Protein AF-A0A1I8IJ83-F1 (afdb_monomer)

Foldseek 3Di:
DAECVRCVVQAQDGKDADPVYIFHDDDAQWDQDPVSSHATAGDFLCDPPNPPRPEPPQWHWAGERRDIDTHHDDDPPQWDADPVQQKTWRDDDPPCPPDDLQQTEMEHEEEWYAEPPDFKAKEFEAEPVRHTQWQKDKDWPDWDPQQQWDWDDDTRMIMIGGHDDPVVLVQAQDKIWTKMWIFGDDPDDRGRHIYIYGYIYHYHNHNGHDTDNDYHYSDDD

Structure (mmCIF, N/CA/C/O backbone):
data_AF-A0A1I8IJ83-F1
#
_entry.id   AF-A0A1I8IJ83-F1
#
loop_
_atom_site.group_PDB
_atom_site.id
_atom_site.type_symbol
_atom_site.label_atom_id
_atom_site.label_alt_id
_atom_site.label_comp_id
_atom_site.label_asym_id
_atom_site.label_entity_id
_atom_site.label_seq_id
_atom_site.pdbx_PDB_ins_code
_atom_site.Cartn_x
_atom_site.Cartn_y
_atom_site.Cartn_z
_atom_site.occupancy
_atom_site.B_iso_or_equiv
_atom_site.auth_seq_id
_atom_site.auth_comp_id
_atom_site.auth_asym_id
_atom_site.auth_atom_id
_atom_site.pdbx_PDB_model_num
ATOM 1 N N . ARG A 1 1 ? 31.725 2.709 -29.954 1.00 75.56 1 ARG A N 1
ATOM 2 C CA . ARG A 1 1 ? 30.247 2.803 -29.849 1.00 75.56 1 ARG A CA 1
ATOM 3 C C . ARG A 1 1 ? 29.825 2.038 -28.606 1.00 75.56 1 ARG A C 1
ATOM 5 O O . ARG A 1 1 ? 30.233 0.894 -28.485 1.00 75.56 1 ARG A O 1
ATOM 12 N N . ARG A 1 2 ? 29.104 2.661 -27.667 1.00 87.25 2 ARG A N 1
ATOM 13 C CA . ARG A 1 2 ? 28.593 1.945 -26.486 1.00 87.25 2 ARG A CA 1
ATOM 14 C C . ARG A 1 2 ? 27.356 1.160 -26.910 1.00 87.25 2 ARG A C 1
ATOM 16 O O . ARG A 1 2 ? 26.459 1.769 -27.480 1.00 87.25 2 ARG A O 1
ATOM 23 N N . THR A 1 3 ? 27.337 -0.141 -26.665 1.00 94.75 3 THR A N 1
ATOM 24 C CA . THR A 1 3 ? 26.238 -1.038 -27.051 1.00 94.75 3 THR A CA 1
ATOM 25 C C . THR A 1 3 ? 25.704 -1.788 -25.841 1.00 94.75 3 THR A C 1
ATOM 27 O O . THR A 1 3 ? 26.366 -1.860 -24.800 1.00 94.75 3 THR A O 1
ATOM 30 N N . CYS A 1 4 ? 24.534 -2.401 -25.981 1.00 95.44 4 CYS A N 1
ATOM 31 C CA . CYS A 1 4 ? 23.951 -3.262 -24.961 1.00 95.44 4 CYS A CA 1
ATOM 32 C C . CYS A 1 4 ? 24.826 -4.468 -24.626 1.00 95.44 4 CYS A C 1
ATOM 34 O O . CYS A 1 4 ? 24.902 -4.846 -23.460 1.00 95.44 4 CYS A O 1
ATOM 36 N N . ALA A 1 5 ? 25.555 -5.017 -25.600 1.00 94.44 5 ALA A N 1
ATOM 37 C CA . ALA A 1 5 ? 26.488 -6.116 -25.353 1.00 94.44 5 ALA A CA 1
ATOM 38 C C . ALA A 1 5 ? 27.584 -5.742 -24.335 1.00 94.44 5 ALA A C 1
ATOM 40 O O . ALA A 1 5 ? 27.991 -6.575 -23.533 1.00 94.44 5 ALA A O 1
ATOM 41 N N . GLN A 1 6 ? 28.040 -4.485 -24.337 1.00 93.19 6 GLN A N 1
ATOM 42 C CA . GLN A 1 6 ? 29.093 -4.015 -23.430 1.00 93.19 6 GLN A CA 1
ATOM 43 C C . GLN A 1 6 ? 28.543 -3.356 -22.159 1.00 93.19 6 GLN A C 1
ATOM 45 O O . GLN A 1 6 ? 29.104 -3.534 -21.083 1.00 93.19 6 GLN A O 1
ATOM 50 N N . PHE A 1 7 ? 27.450 -2.597 -22.262 1.00 93.56 7 PHE A N 1
ATOM 51 C CA . PHE A 1 7 ? 26.961 -1.725 -21.186 1.00 93.56 7 PHE A CA 1
ATOM 52 C C . PHE A 1 7 ? 25.530 -2.029 -20.733 1.00 93.56 7 PHE A C 1
ATOM 54 O O . PHE A 1 7 ? 25.036 -1.373 -19.816 1.00 93.56 7 PHE A O 1
ATOM 61 N N . GLY A 1 8 ? 24.858 -3.025 -21.313 1.00 90.88 8 GLY A N 1
ATOM 62 C CA . GLY A 1 8 ? 23.469 -3.356 -20.979 1.00 90.88 8 GLY A CA 1
ATOM 63 C C . GLY A 1 8 ? 23.270 -3.751 -19.516 1.00 90.88 8 GLY A C 1
ATOM 64 O O . GLY A 1 8 ? 22.245 -3.419 -18.933 1.00 90.88 8 GLY A O 1
ATOM 65 N N . HIS A 1 9 ? 24.291 -4.335 -18.882 1.00 92.56 9 HIS A N 1
ATOM 66 C CA . HIS A 1 9 ? 24.297 -4.664 -17.451 1.00 92.56 9 HIS A CA 1
ATOM 67 C C . HIS A 1 9 ? 24.178 -3.435 -16.528 1.00 92.56 9 HIS A C 1
ATOM 69 O O . HIS A 1 9 ? 23.905 -3.579 -15.340 1.00 92.56 9 HIS A O 1
ATOM 75 N N . THR A 1 10 ? 24.395 -2.222 -17.051 1.00 93.00 10 THR A N 1
ATOM 76 C CA . THR A 1 10 ? 24.214 -0.971 -16.296 1.00 93.00 10 THR A CA 1
ATOM 77 C C . THR A 1 10 ? 22.754 -0.513 -16.238 1.00 93.00 10 THR A C 1
ATOM 79 O O . THR A 1 10 ? 22.426 0.365 -15.437 1.00 93.00 10 THR A O 1
ATOM 82 N N . CYS A 1 11 ? 21.880 -1.090 -17.069 1.00 93.06 11 CYS A N 1
ATOM 83 C CA . CYS A 1 11 ? 20.448 -0.826 -17.063 1.00 93.06 11 CYS A CA 1
ATOM 84 C C . CYS A 1 11 ? 19.751 -1.654 -15.985 1.00 93.06 11 CYS A C 1
ATOM 86 O O . CYS A 1 11 ? 20.050 -2.831 -15.799 1.00 93.06 11 CYS A O 1
ATOM 88 N N . GLN A 1 12 ? 18.774 -1.059 -15.299 1.00 91.00 12 GLN A N 1
ATOM 89 C CA . GLN A 1 12 ? 18.036 -1.764 -14.254 1.00 91.00 12 GLN A CA 1
ATOM 90 C C . GLN A 1 12 ? 17.121 -2.867 -14.817 1.00 91.00 12 GLN A C 1
ATOM 92 O O . GLN A 1 12 ? 16.927 -3.881 -14.147 1.00 91.00 12 GLN A O 1
ATOM 97 N N . ALA A 1 13 ? 16.561 -2.671 -16.017 1.00 91.38 13 ALA A N 1
ATOM 98 C CA . ALA A 1 13 ? 15.611 -3.603 -16.624 1.00 91.38 13 ALA A CA 1
ATOM 99 C C . ALA A 1 13 ? 16.023 -4.081 -18.020 1.00 91.38 13 ALA A C 1
ATOM 101 O O . ALA A 1 13 ? 16.528 -5.189 -18.159 1.00 91.38 13 ALA A O 1
ATOM 102 N N . GLY A 1 14 ? 15.802 -3.267 -19.052 1.00 93.06 14 GLY A N 1
ATOM 103 C CA . GLY A 1 14 ? 16.130 -3.605 -20.435 1.00 93.06 14 GLY A CA 1
ATOM 104 C C . GLY A 1 14 ? 17.157 -2.657 -21.041 1.00 93.06 14 GLY A C 1
ATOM 105 O O . GLY A 1 14 ? 17.395 -1.561 -20.531 1.00 93.06 14 GLY A O 1
ATOM 106 N N . CYS A 1 15 ? 17.752 -3.085 -22.150 1.00 96.00 15 CYS A N 1
ATOM 107 C CA . CYS A 1 15 ? 18.668 -2.290 -22.953 1.00 96.00 15 CYS A CA 1
ATOM 108 C C . CYS A 1 15 ? 18.309 -2.440 -24.430 1.00 96.00 15 CYS A C 1
ATOM 110 O O . CYS A 1 15 ? 18.031 -3.547 -24.890 1.00 96.00 15 CYS A O 1
ATOM 112 N N . GLN A 1 16 ? 18.350 -1.335 -25.170 1.00 96.56 16 GLN A N 1
ATOM 113 C CA . GLN A 1 16 ? 18.163 -1.312 -26.614 1.00 96.56 16 GLN A CA 1
ATOM 114 C C . GLN A 1 16 ? 19.302 -0.544 -27.291 1.00 96.56 16 GLN A C 1
ATOM 116 O O . GLN A 1 16 ? 19.588 0.599 -26.926 1.00 96.56 16 GLN A O 1
ATOM 121 N N . ASP A 1 17 ? 19.923 -1.149 -28.305 1.00 96.12 17 ASP A N 1
ATOM 122 C CA . ASP A 1 17 ? 20.901 -0.460 -29.144 1.00 96.12 17 ASP A CA 1
ATOM 123 C C . ASP A 1 17 ? 20.217 0.609 -30.003 1.00 96.12 17 ASP A C 1
ATOM 125 O O . ASP A 1 17 ? 19.124 0.420 -30.539 1.00 96.12 17 ASP A O 1
ATOM 129 N N . THR A 1 18 ? 20.879 1.751 -30.144 1.00 94.31 18 THR A N 1
ATOM 130 C CA . THR A 1 18 ? 20.436 2.877 -30.967 1.00 94.31 18 THR A CA 1
ATOM 131 C C . THR A 1 18 ? 21.515 3.216 -31.999 1.00 94.31 18 THR A C 1
ATOM 133 O O . THR A 1 18 ? 22.679 2.821 -31.845 1.00 94.31 18 THR A O 1
ATOM 136 N N . PRO A 1 19 ? 21.197 3.971 -33.068 1.00 94.31 19 PRO A N 1
ATOM 137 C CA . PRO A 1 19 ? 22.211 4.437 -34.018 1.00 94.31 19 PRO A CA 1
ATOM 138 C C . PRO A 1 19 ? 23.366 5.195 -33.342 1.00 94.31 19 PRO A C 1
ATOM 140 O O . PRO A 1 19 ? 24.520 5.042 -33.733 1.00 94.31 19 PRO A O 1
ATOM 143 N N . THR A 1 20 ? 23.070 5.943 -32.274 1.00 89.81 20 THR A N 1
ATOM 144 C CA . THR A 1 20 ? 24.029 6.765 -31.522 1.00 89.81 20 THR A CA 1
ATOM 145 C C . THR A 1 20 ? 24.704 6.039 -30.350 1.00 89.81 20 THR A C 1
ATOM 147 O O . THR A 1 20 ? 25.654 6.565 -29.771 1.00 89.81 20 THR A O 1
ATOM 150 N N . GLY A 1 21 ? 24.278 4.822 -29.998 1.00 93.38 21 GLY A N 1
ATOM 151 C CA . GLY A 1 21 ? 24.815 4.076 -28.860 1.00 93.38 21 GLY A CA 1
ATOM 152 C C . GLY A 1 21 ? 23.836 3.028 -28.340 1.00 93.38 21 GLY A C 1
ATOM 153 O O . GLY A 1 21 ? 23.473 2.110 -29.069 1.00 93.38 21 GLY A O 1
ATOM 154 N N . PHE A 1 22 ? 23.415 3.175 -27.084 1.00 94.56 22 PHE A N 1
ATOM 155 C CA . PHE A 1 22 ? 22.372 2.365 -26.458 1.00 94.56 22 PHE A CA 1
ATOM 156 C C . PHE A 1 22 ? 21.515 3.232 -25.535 1.00 94.56 22 PHE A C 1
ATOM 158 O O . PHE A 1 22 ? 21.949 4.300 -25.097 1.00 94.56 22 PHE A O 1
ATOM 165 N N . ARG A 1 23 ? 20.320 2.748 -25.202 1.00 94.12 23 ARG A N 1
ATOM 166 C CA . ARG A 1 23 ? 19.456 3.323 -24.167 1.00 94.12 23 ARG A CA 1
ATOM 167 C C . ARG A 1 23 ? 18.892 2.227 -23.272 1.00 94.12 23 ARG A C 1
ATOM 169 O O . ARG A 1 23 ? 18.611 1.126 -23.745 1.00 94.12 23 ARG A O 1
ATOM 176 N N . CYS A 1 24 ? 18.703 2.533 -21.995 1.00 95.62 24 CYS A N 1
ATOM 177 C CA . CYS A 1 24 ? 17.972 1.645 -21.101 1.00 95.62 24 CYS A CA 1
ATOM 178 C C . CYS A 1 24 ? 16.464 1.757 -21.351 1.00 95.62 24 CYS A C 1
ATOM 180 O O . CYS A 1 24 ? 15.962 2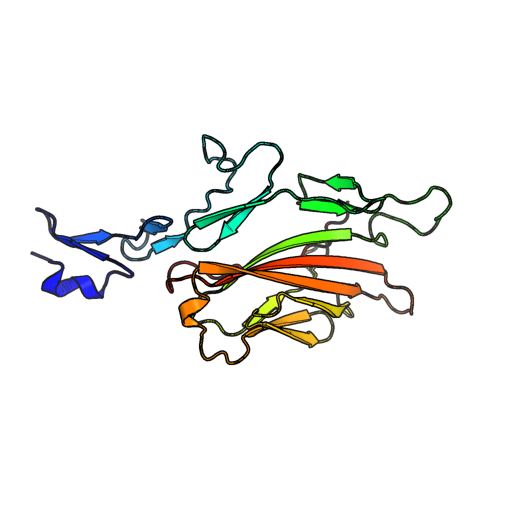.806 -21.753 1.00 95.62 24 CYS A O 1
ATOM 182 N N . THR A 1 25 ? 15.740 0.672 -21.112 1.00 94.50 25 THR A N 1
ATOM 183 C CA . THR A 1 25 ? 14.285 0.590 -21.273 1.00 94.50 25 THR A CA 1
ATOM 184 C C . THR A 1 25 ? 13.656 -0.018 -20.028 1.00 94.50 25 THR A C 1
ATOM 186 O O . THR A 1 25 ? 14.262 -0.868 -19.375 1.00 94.50 25 THR A O 1
ATOM 189 N N . CYS A 1 26 ? 12.427 0.386 -19.719 1.00 93.06 26 CYS A N 1
ATOM 190 C CA . CYS A 1 26 ? 11.660 -0.130 -18.591 1.00 93.06 26 CYS A CA 1
ATOM 191 C C . CYS A 1 26 ? 10.458 -0.955 -19.075 1.00 93.06 26 CYS A C 1
ATOM 193 O O . CYS A 1 26 ? 9.958 -0.705 -20.175 1.00 93.06 26 CYS A O 1
ATOM 195 N N . PRO A 1 27 ? 10.009 -1.955 -18.295 1.00 90.75 27 PRO A N 1
ATOM 196 C CA . PRO A 1 27 ? 8.800 -2.702 -18.615 1.00 90.75 27 PRO A CA 1
ATOM 197 C C . PRO A 1 27 ? 7.557 -1.810 -18.496 1.00 90.75 27 PRO A C 1
ATOM 199 O O . PRO A 1 27 ? 7.606 -0.713 -17.938 1.00 90.75 27 PRO A O 1
ATOM 202 N N . ARG A 1 28 ? 6.421 -2.290 -19.013 1.00 90.06 28 ARG A N 1
ATOM 203 C CA . ARG A 1 28 ? 5.131 -1.595 -18.888 1.00 90.06 28 ARG A CA 1
ATOM 204 C C . ARG A 1 28 ? 4.793 -1.348 -17.410 1.00 90.06 28 ARG A C 1
ATOM 206 O O . ARG A 1 28 ? 5.061 -2.210 -16.580 1.00 90.06 28 ARG A O 1
ATOM 213 N N . GLY A 1 29 ? 4.208 -0.184 -17.115 1.00 89.31 29 GLY A N 1
ATOM 214 C CA . GLY A 1 29 ? 3.930 0.266 -15.742 1.00 89.31 29 GLY A CA 1
ATOM 215 C C . GLY A 1 29 ? 5.108 0.995 -15.088 1.00 89.31 29 GLY A C 1
ATOM 216 O O . GLY A 1 29 ? 5.019 1.407 -13.939 1.00 89.31 29 GLY A O 1
ATOM 217 N N . TYR A 1 30 ? 6.213 1.182 -15.818 1.00 90.69 30 TYR A N 1
ATOM 218 C CA . TYR A 1 30 ? 7.386 1.898 -15.333 1.00 90.69 30 TYR A CA 1
ATOM 219 C C . TYR A 1 30 ? 7.890 2.898 -16.367 1.00 90.69 30 TYR A C 1
ATOM 221 O O . TYR A 1 30 ? 7.821 2.657 -17.574 1.00 90.69 30 TYR A O 1
ATOM 229 N N . PHE A 1 31 ? 8.474 3.991 -15.889 1.00 91.12 31 PHE A N 1
ATOM 230 C CA . PHE A 1 31 ? 9.186 4.956 -16.717 1.00 91.12 31 PHE A CA 1
ATOM 231 C C . PHE A 1 31 ? 10.674 4.981 -16.361 1.00 91.12 31 PHE A C 1
ATOM 233 O O . PHE A 1 31 ? 11.076 4.632 -15.246 1.00 91.12 31 PHE A O 1
ATOM 240 N N . LEU A 1 32 ? 11.500 5.349 -17.342 1.00 92.94 32 LEU A N 1
ATOM 241 C CA . LEU A 1 32 ? 12.928 5.529 -17.130 1.00 92.94 32 LEU A CA 1
ATOM 242 C C . LEU A 1 32 ? 13.139 6.825 -16.349 1.00 92.94 32 LEU A C 1
ATOM 244 O O . LEU A 1 32 ? 12.663 7.883 -16.742 1.00 92.94 32 LEU A O 1
ATOM 248 N N . ASP A 1 33 ? 13.853 6.734 -15.239 1.00 91.38 33 ASP A N 1
ATOM 249 C CA . ASP A 1 33 ? 14.261 7.891 -14.464 1.00 91.38 33 ASP A CA 1
ATOM 250 C C . ASP A 1 33 ? 15.247 8.732 -15.273 1.00 91.38 33 ASP A C 1
ATOM 252 O O . ASP A 1 33 ? 16.413 8.359 -15.414 1.00 91.38 33 ASP A O 1
ATOM 256 N N . GLU A 1 34 ? 14.778 9.869 -15.777 1.00 89.38 34 GLU A N 1
ATOM 257 C CA . GLU A 1 34 ? 15.553 10.796 -16.605 1.00 89.38 34 GLU A CA 1
ATOM 258 C C . GLU A 1 34 ? 16.839 11.275 -15.914 1.00 89.38 34 GLU A C 1
ATOM 260 O O . GLU A 1 34 ? 17.850 11.495 -16.578 1.00 89.38 34 GLU A O 1
ATOM 265 N N . ALA A 1 35 ? 16.857 11.369 -14.576 1.00 89.12 35 ALA A N 1
ATOM 266 C CA . ALA A 1 35 ? 18.046 11.800 -13.843 1.00 89.12 35 ALA A CA 1
ATOM 267 C C . ALA A 1 35 ? 19.178 10.762 -13.901 1.00 89.12 35 ALA A C 1
ATOM 269 O O . ALA A 1 35 ? 20.357 11.116 -13.886 1.00 89.12 35 ALA A O 1
ATOM 270 N N . THR A 1 36 ? 18.835 9.472 -13.952 1.00 90.06 36 THR A N 1
ATOM 271 C CA . THR A 1 36 ? 19.830 8.388 -13.989 1.00 90.06 36 THR A CA 1
ATOM 272 C C . THR A 1 36 ? 19.996 7.771 -15.372 1.00 90.06 36 THR A C 1
ATOM 274 O O . THR A 1 36 ? 21.024 7.144 -15.631 1.00 90.06 36 THR A O 1
ATOM 277 N N . GLY A 1 37 ? 18.987 7.880 -16.241 1.00 91.75 37 GLY A N 1
ATOM 278 C CA . GLY A 1 37 ? 18.914 7.236 -17.555 1.00 91.75 37 GLY A CA 1
ATOM 279 C C . GLY A 1 37 ? 19.017 5.708 -17.509 1.00 91.75 37 GLY A C 1
ATOM 280 O O . GLY A 1 37 ? 19.271 5.072 -18.532 1.00 91.75 37 GLY A O 1
ATOM 281 N N . ARG A 1 38 ? 18.898 5.105 -16.318 1.00 92.19 38 ARG A N 1
ATOM 282 C CA . ARG A 1 38 ? 19.207 3.684 -16.068 1.00 92.19 38 ARG A CA 1
ATOM 283 C C . ARG A 1 38 ? 18.214 2.991 -15.151 1.00 92.19 38 ARG A C 1
ATOM 285 O O . ARG A 1 38 ? 18.089 1.769 -15.228 1.00 92.19 38 ARG A O 1
ATOM 292 N N . ARG A 1 39 ? 17.555 3.739 -14.262 1.00 91.25 39 ARG A N 1
ATOM 293 C CA . ARG A 1 39 ? 16.637 3.193 -13.260 1.00 91.25 39 ARG A CA 1
ATOM 294 C C . ARG A 1 39 ? 15.193 3.290 -13.725 1.00 91.25 39 ARG A C 1
ATOM 296 O O . ARG A 1 39 ? 14.828 4.237 -14.406 1.00 91.25 39 ARG A O 1
ATOM 303 N N . CYS A 1 40 ? 14.380 2.327 -13.318 1.00 90.94 40 CYS A N 1
ATOM 304 C CA . CYS A 1 40 ? 12.949 2.304 -13.566 1.00 90.94 40 CYS A CA 1
ATOM 305 C C . CYS A 1 40 ? 12.195 2.749 -12.315 1.00 90.94 40 CYS A C 1
ATOM 307 O O . CYS A 1 40 ? 12.444 2.245 -11.210 1.00 90.94 40 CYS A O 1
ATOM 309 N N . GLN A 1 41 ? 11.269 3.679 -12.511 1.00 89.19 41 GLN A N 1
ATOM 310 C CA . GLN A 1 41 ? 10.346 4.166 -11.497 1.00 89.19 41 GLN A CA 1
ATOM 311 C C . GLN A 1 41 ? 8.927 3.738 -11.846 1.00 89.19 41 GLN A C 1
ATOM 313 O O . GLN A 1 41 ? 8.573 3.632 -13.017 1.00 89.19 41 GLN A O 1
ATOM 318 N N . ASP A 1 42 ? 8.159 3.431 -10.807 1.00 90.88 42 ASP A N 1
ATOM 319 C CA . ASP A 1 42 ? 6.754 3.053 -10.910 1.00 90.88 42 ASP A CA 1
ATOM 320 C C . ASP A 1 42 ? 5.927 4.220 -11.459 1.00 90.88 42 ASP A C 1
ATOM 322 O O . ASP A 1 42 ? 6.102 5.354 -11.009 1.00 90.88 42 ASP A O 1
ATOM 326 N N . VAL A 1 43 ? 5.051 3.955 -12.427 1.00 90.31 43 VAL A N 1
ATOM 327 C CA . VAL A 1 43 ? 4.064 4.940 -12.881 1.00 90.31 43 VAL A CA 1
ATOM 328 C C . VAL A 1 43 ? 2.913 4.918 -11.884 1.00 90.31 43 VAL A C 1
ATOM 330 O O . VAL A 1 43 ? 2.221 3.921 -11.799 1.00 90.31 43 VAL A O 1
ATOM 333 N N . ASP A 1 44 ? 2.671 6.013 -11.163 1.00 90.62 44 ASP A N 1
ATOM 334 C CA . ASP A 1 44 ? 1.483 6.106 -10.309 1.00 90.62 44 ASP A CA 1
ATOM 335 C C . ASP A 1 44 ? 0.271 6.517 -11.151 1.00 90.62 44 ASP A C 1
ATOM 337 O O . ASP A 1 44 ? 0.023 7.705 -11.390 1.00 90.62 44 ASP A O 1
ATOM 341 N N . GLU A 1 45 ? -0.496 5.532 -11.622 1.00 92.19 45 GLU A N 1
ATOM 342 C CA . GLU A 1 45 ? -1.672 5.803 -12.448 1.00 92.19 45 GLU A CA 1
ATOM 343 C C . GLU A 1 45 ? -2.769 6.537 -11.668 1.00 92.19 45 GLU A C 1
ATOM 345 O O . GLU A 1 45 ? -3.605 7.210 -12.274 1.00 92.19 45 GLU A O 1
ATOM 350 N N . CYS A 1 46 ? -2.747 6.482 -10.332 1.00 89.50 46 CYS A N 1
ATOM 351 C CA . CYS A 1 46 ? -3.739 7.103 -9.461 1.00 89.50 46 CYS A CA 1
ATOM 352 C C . CYS A 1 46 ? -3.517 8.603 -9.217 1.00 89.50 46 CYS A C 1
ATOM 354 O O . CYS A 1 46 ? -4.313 9.220 -8.495 1.00 89.50 46 CYS A O 1
ATOM 356 N N . LEU A 1 47 ? -2.467 9.202 -9.783 1.00 88.62 47 LEU A N 1
ATOM 357 C CA . LEU A 1 47 ? -2.264 10.647 -9.730 1.00 88.62 47 LEU A CA 1
ATOM 358 C C . LEU A 1 47 ? -3.395 11.389 -10.455 1.00 88.62 47 LEU A C 1
ATOM 360 O O . LEU A 1 47 ? -3.863 10.988 -11.516 1.00 88.62 47 LEU A O 1
ATOM 364 N N . ALA A 1 48 ? -3.809 12.533 -9.902 1.00 73.06 48 ALA A N 1
ATOM 365 C CA . ALA A 1 48 ? -4.905 13.343 -10.452 1.00 73.06 48 ALA A CA 1
ATOM 366 C C . ALA A 1 48 ? -4.620 13.897 -11.865 1.00 73.06 48 ALA A C 1
ATOM 368 O O . ALA A 1 48 ? -5.532 14.358 -12.551 1.00 73.06 48 ALA A O 1
ATOM 369 N N . THR A 1 49 ? -3.357 13.876 -12.294 1.00 79.81 49 THR A N 1
ATOM 370 C CA . THR A 1 49 ? -2.921 14.270 -13.638 1.00 79.81 49 THR A CA 1
ATOM 371 C C . THR A 1 49 ? -3.175 13.194 -14.694 1.00 79.81 49 THR A C 1
ATOM 373 O O . THR A 1 49 ? -3.141 13.515 -15.880 1.00 79.81 49 THR A O 1
ATOM 376 N N . SER A 1 50 ? -3.455 11.949 -14.300 1.00 80.12 50 SER A N 1
ATOM 377 C CA . SER A 1 50 ? -3.797 10.865 -15.221 1.00 80.12 50 SER A CA 1
ATOM 378 C C . SER A 1 50 ? -5.119 11.165 -15.930 1.00 80.12 50 SER A C 1
ATOM 380 O O . SER A 1 50 ? -6.166 11.305 -15.292 1.00 80.12 50 SER A O 1
ATOM 382 N N . ARG A 1 51 ? -5.077 11.299 -17.261 1.00 82.56 51 ARG A N 1
ATOM 383 C CA . ARG A 1 51 ? -6.256 11.554 -18.100 1.00 82.56 51 ARG A CA 1
ATOM 384 C C . ARG A 1 51 ? -6.312 10.568 -19.275 1.00 82.56 51 ARG A C 1
ATOM 386 O O . ARG A 1 51 ? -5.352 10.529 -20.043 1.00 82.56 51 ARG A O 1
ATOM 393 N N . PRO A 1 52 ? -7.428 9.832 -19.458 1.00 87.69 52 PRO A N 1
ATOM 394 C CA . PRO A 1 52 ? -8.608 9.778 -18.579 1.00 87.69 52 PRO A CA 1
ATOM 395 C C . PRO A 1 52 ? -8.279 9.190 -17.187 1.00 87.69 52 PRO A C 1
ATOM 397 O O . PRO A 1 52 ? -7.240 8.543 -17.044 1.00 87.69 52 PRO A O 1
ATOM 400 N N . PRO A 1 53 ? -9.121 9.419 -16.155 1.00 88.19 53 PRO A N 1
ATOM 401 C CA . PRO A 1 53 ? -8.952 8.768 -14.858 1.00 88.19 53 PRO A CA 1
ATOM 402 C C . PRO A 1 53 ? -8.861 7.242 -15.020 1.00 88.19 53 PRO A C 1
ATOM 404 O O . PRO A 1 53 ? -9.622 6.681 -15.812 1.00 88.19 53 PRO A O 1
ATOM 407 N N . PRO A 1 54 ? -7.973 6.557 -14.278 1.00 91.38 54 PRO A N 1
ATOM 408 C CA . PRO A 1 54 ? -7.728 5.123 -14.466 1.00 91.38 54 PRO A CA 1
ATOM 409 C C . PRO A 1 54 ? -8.897 4.242 -14.004 1.00 91.38 54 PRO A C 1
ATOM 411 O O . PRO A 1 54 ? -9.032 3.109 -14.452 1.00 91.38 54 PRO A O 1
ATOM 414 N N . CYS A 1 55 ? -9.734 4.755 -13.099 1.00 92.25 55 CYS A N 1
ATOM 415 C CA . CYS A 1 55 ? -10.830 4.023 -12.475 1.00 92.25 55 CYS A CA 1
ATOM 416 C C . CYS A 1 55 ? -12.175 4.725 -12.691 1.00 92.25 55 CYS A C 1
ATOM 418 O O . CYS A 1 55 ? -12.206 5.956 -12.802 1.00 92.25 55 CYS A O 1
ATOM 420 N N . PRO A 1 56 ? -13.295 3.975 -12.694 1.00 90.88 56 PRO A N 1
ATOM 421 C CA . PRO A 1 56 ? -14.637 4.551 -12.684 1.00 90.88 56 PRO A CA 1
ATOM 422 C C . PRO A 1 56 ? -14.856 5.495 -11.494 1.00 90.88 56 PRO A C 1
ATOM 424 O O . PRO A 1 56 ? -14.246 5.335 -10.440 1.00 90.88 56 PRO A O 1
ATOM 427 N N . ALA A 1 57 ? -15.785 6.447 -11.628 1.00 83.12 57 ALA A N 1
ATOM 428 C CA . ALA A 1 57 ? -16.004 7.509 -10.636 1.00 83.12 57 ALA A CA 1
ATOM 429 C C . ALA A 1 57 ? -16.376 7.016 -9.219 1.00 83.12 57 ALA A C 1
ATOM 431 O O . ALA A 1 57 ? -16.145 7.726 -8.243 1.00 83.12 57 ALA A O 1
ATOM 432 N N . PHE A 1 58 ? -16.952 5.818 -9.098 1.00 82.94 58 PHE A N 1
ATOM 433 C CA . PHE A 1 58 ? -17.352 5.201 -7.826 1.00 82.94 58 PHE A CA 1
ATOM 434 C C . PHE A 1 58 ? -16.301 4.233 -7.258 1.00 82.94 58 PHE A C 1
ATOM 436 O O . PHE A 1 58 ? -16.514 3.634 -6.203 1.00 82.94 58 PHE A O 1
ATOM 443 N N . GLU A 1 59 ? -15.162 4.074 -7.933 1.00 89.62 59 GLU A N 1
ATOM 444 C CA . GLU A 1 59 ? -14.075 3.215 -7.484 1.00 89.62 59 GLU A CA 1
ATOM 445 C C . GLU A 1 59 ? -12.867 4.023 -7.031 1.00 89.62 59 GLU A C 1
ATOM 447 O O . GLU A 1 59 ? -12.485 5.040 -7.608 1.00 89.62 59 GLU A O 1
ATOM 452 N N . GLN A 1 60 ? -12.214 3.527 -5.987 1.00 87.31 60 GLN A N 1
ATOM 453 C CA . GLN A 1 60 ? -10.954 4.068 -5.528 1.00 87.31 60 GLN A CA 1
ATOM 454 C C . GLN A 1 60 ? -9.807 3.441 -6.317 1.00 87.31 60 GLN A C 1
ATOM 456 O O . GLN A 1 60 ? -9.654 2.220 -6.338 1.00 87.31 60 GLN A O 1
ATOM 461 N N . CYS A 1 61 ? -8.955 4.287 -6.895 1.00 90.75 61 CYS A N 1
ATOM 462 C CA . CYS A 1 61 ? -7.685 3.853 -7.466 1.00 90.75 61 CYS A CA 1
ATOM 463 C C . CYS A 1 61 ? -6.666 3.535 -6.360 1.00 90.75 61 CYS A C 1
ATOM 465 O O . CYS A 1 61 ? -6.434 4.355 -5.456 1.00 90.75 61 CYS A O 1
ATOM 467 N N . LEU A 1 62 ? -6.068 2.346 -6.447 1.00 90.50 62 LEU A N 1
ATOM 468 C CA . LEU A 1 62 ? -5.023 1.813 -5.579 1.00 90.50 62 LEU A CA 1
ATOM 469 C C . LEU A 1 62 ? -3.756 1.577 -6.415 1.00 90.50 62 LEU A C 1
ATOM 471 O O . LEU A 1 62 ? -3.709 0.626 -7.193 1.00 90.50 62 LEU A O 1
ATOM 475 N N . ASN A 1 63 ? -2.744 2.434 -6.252 1.00 89.75 63 ASN A N 1
ATOM 476 C CA . ASN A 1 63 ? -1.490 2.315 -6.997 1.00 89.75 63 ASN A CA 1
ATOM 477 C C . ASN A 1 63 ? -0.628 1.174 -6.438 1.00 89.75 63 ASN A C 1
ATOM 479 O O . ASN A 1 63 ? -0.379 1.122 -5.228 1.00 89.75 63 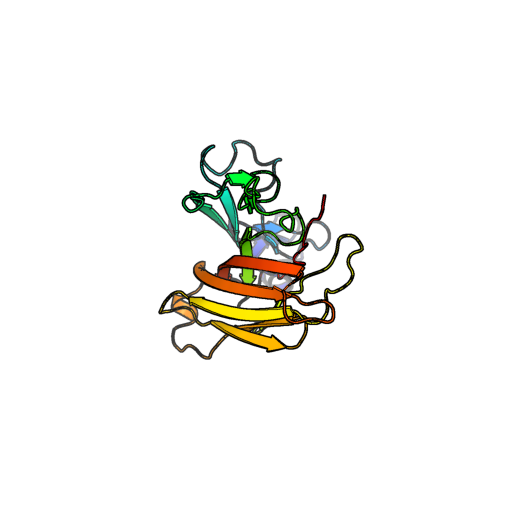ASN A O 1
ATOM 483 N N . THR A 1 64 ? -0.143 0.289 -7.303 1.00 89.44 64 THR A N 1
ATOM 484 C CA . THR A 1 64 ? 0.738 -0.829 -6.951 1.00 89.44 64 THR A CA 1
ATOM 485 C C . THR A 1 64 ? 2.015 -0.799 -7.783 1.00 89.44 64 THR A C 1
ATOM 487 O O . THR A 1 64 ? 2.062 -0.190 -8.834 1.00 89.44 64 THR A O 1
ATOM 490 N N . ILE A 1 65 ? 3.089 -1.453 -7.339 1.00 87.88 65 ILE A N 1
ATOM 491 C CA . ILE A 1 65 ? 4.328 -1.403 -8.127 1.00 87.88 65 ILE A CA 1
ATOM 492 C C . ILE A 1 65 ? 4.158 -2.193 -9.435 1.00 87.88 65 ILE A C 1
ATOM 494 O O . ILE A 1 65 ? 4.067 -3.424 -9.413 1.00 87.88 65 ILE A O 1
ATOM 498 N N . GLY A 1 66 ? 4.177 -1.467 -10.551 1.00 87.44 66 GLY A N 1
ATOM 499 C CA . GLY A 1 66 ? 4.040 -1.937 -11.925 1.00 87.44 66 GLY A CA 1
ATOM 500 C C . GLY A 1 66 ? 2.606 -1.987 -12.459 1.00 87.44 66 GLY A C 1
ATOM 501 O O . GLY A 1 66 ? 2.424 -2.454 -13.584 1.00 87.44 66 GLY A O 1
ATOM 502 N N . SER A 1 67 ? 1.597 -1.580 -11.676 1.00 90.12 67 SER A N 1
ATOM 503 C CA . SER A 1 67 ? 0.177 -1.599 -12.074 1.00 90.12 67 SER A CA 1
ATOM 504 C C . SER A 1 67 ? -0.697 -0.828 -11.079 1.00 90.12 67 SER A C 1
ATOM 506 O O . SER A 1 67 ? -0.279 -0.493 -9.984 1.00 90.12 67 SER A O 1
ATOM 508 N N . TYR A 1 68 ? -1.992 -0.721 -11.339 1.00 91.62 68 TYR A N 1
ATOM 509 C CA . TYR A 1 68 ? -2.976 -0.249 -10.368 1.00 91.62 68 TYR A CA 1
ATOM 510 C C . TYR A 1 68 ? -4.156 -1.212 -10.264 1.00 91.62 68 TYR A C 1
ATOM 512 O O . TYR A 1 68 ? -4.362 -2.085 -11.111 1.00 91.62 68 TYR A O 1
ATOM 520 N N . HIS A 1 69 ? -4.958 -1.026 -9.219 1.00 91.69 69 HIS A N 1
ATOM 521 C CA . HIS A 1 69 ? -6.252 -1.676 -9.072 1.00 91.69 69 HIS A CA 1
ATOM 522 C C . HIS A 1 69 ? -7.338 -0.652 -8.769 1.00 91.69 69 HIS A C 1
ATOM 524 O O . HIS A 1 69 ? -7.171 0.221 -7.917 1.00 91.69 69 HIS A O 1
ATOM 530 N N . CYS A 1 70 ? -8.480 -0.805 -9.428 1.00 92.31 70 CYS A N 1
ATOM 531 C CA . CYS A 1 70 ? -9.693 -0.079 -9.093 1.00 92.31 70 CYS A CA 1
ATOM 532 C C . CYS A 1 70 ? -10.525 -0.922 -8.141 1.00 92.31 70 CYS A C 1
ATOM 534 O O . CYS A 1 70 ? -10.674 -2.133 -8.327 1.00 92.31 70 CYS A O 1
ATOM 536 N N . ARG A 1 71 ? -10.998 -0.301 -7.062 1.00 89.94 71 ARG A N 1
ATOM 537 C CA . ARG A 1 71 ? -11.801 -1.005 -6.076 1.00 89.94 71 ARG A CA 1
ATOM 538 C C . ARG A 1 71 ? -12.889 -0.128 -5.503 1.00 89.94 71 ARG A C 1
ATOM 540 O O . ARG A 1 71 ? -12.625 0.941 -4.957 1.00 89.94 71 ARG A O 1
ATOM 547 N N . THR A 1 72 ? -14.105 -0.648 -5.521 1.00 89.31 72 THR A N 1
ATOM 548 C CA . THR A 1 72 ? -15.220 -0.066 -4.780 1.00 89.31 72 THR A CA 1
ATOM 549 C C . THR A 1 72 ? -14.941 -0.105 -3.268 1.00 89.31 72 THR A C 1
ATOM 551 O O . THR A 1 72 ? -14.729 -1.172 -2.682 1.00 89.31 72 THR A O 1
ATOM 554 N N . ILE A 1 73 ? -14.937 1.065 -2.624 1.00 85.06 73 ILE A N 1
ATOM 555 C CA . ILE A 1 73 ? -14.851 1.190 -1.164 1.00 85.06 73 ILE A CA 1
ATOM 556 C C . ILE A 1 73 ? -16.266 1.300 -0.605 1.00 85.06 73 ILE A C 1
ATOM 558 O O . ILE A 1 73 ? -16.976 2.260 -0.882 1.00 85.06 73 ILE A O 1
ATOM 562 N N . GLN A 1 74 ? -16.659 0.321 0.209 1.00 86.50 74 GLN A N 1
ATOM 563 C CA . GLN A 1 74 ? -17.939 0.323 0.912 1.00 86.50 74 GLN A CA 1
ATOM 564 C C . GLN A 1 74 ? -17.701 0.568 2.400 1.00 86.50 74 GLN A C 1
ATOM 566 O O . GLN A 1 74 ? -17.013 -0.210 3.069 1.00 86.50 74 GLN A O 1
ATOM 571 N N . CYS A 1 75 ? -18.262 1.660 2.915 1.00 90.44 75 CYS A N 1
ATOM 572 C CA . CYS A 1 75 ? -18.277 1.920 4.347 1.00 90.44 75 CYS A CA 1
ATOM 573 C C . CYS A 1 75 ? -19.359 1.063 5.023 1.00 90.44 75 CYS A C 1
ATOM 575 O O . CYS A 1 75 ? -20.456 0.939 4.477 1.00 90.44 75 CYS A O 1
ATOM 577 N N . PRO A 1 76 ? -19.082 0.462 6.195 1.00 91.25 76 PRO A N 1
ATOM 578 C CA . PRO A 1 76 ? -20.094 -0.250 6.965 1.00 91.25 76 PRO A CA 1
ATOM 579 C C . PRO A 1 76 ? -21.260 0.653 7.369 1.00 91.25 76 PRO A C 1
ATOM 581 O O . PRO A 1 76 ? -21.138 1.879 7.390 1.00 91.25 76 PRO A O 1
ATOM 584 N N . ALA A 1 77 ? -22.376 0.035 7.756 1.00 90.56 77 ALA A N 1
ATOM 585 C CA . ALA A 1 77 ? -23.529 0.760 8.275 1.00 90.56 77 ALA A CA 1
ATOM 586 C C . ALA A 1 77 ? -23.121 1.686 9.435 1.00 90.56 77 ALA A C 1
ATOM 588 O O . ALA A 1 77 ? -22.376 1.285 10.331 1.00 90.56 77 ALA A O 1
ATOM 589 N N . GLY A 1 78 ? -23.602 2.928 9.395 1.00 87.56 78 GLY A N 1
ATOM 590 C CA . GLY A 1 78 ? -23.253 3.957 10.375 1.00 87.56 78 GLY A CA 1
ATOM 591 C C . GLY A 1 78 ? -21.946 4.703 10.095 1.00 87.56 78 GLY A C 1
ATOM 592 O O . GLY A 1 78 ? -21.612 5.585 10.871 1.00 87.56 78 GLY A O 1
ATOM 593 N N . TYR A 1 79 ? -21.226 4.412 9.008 1.00 90.56 79 TYR A N 1
ATOM 594 C CA . TYR A 1 79 ? -20.035 5.164 8.606 1.00 90.56 79 TYR A CA 1
ATOM 595 C C . TYR A 1 79 ? -20.289 6.004 7.351 1.00 90.56 79 TYR A C 1
ATOM 597 O O . TYR A 1 79 ? -21.011 5.591 6.445 1.00 90.56 79 TYR A O 1
ATOM 605 N N . VAL A 1 80 ? -19.619 7.152 7.263 1.00 89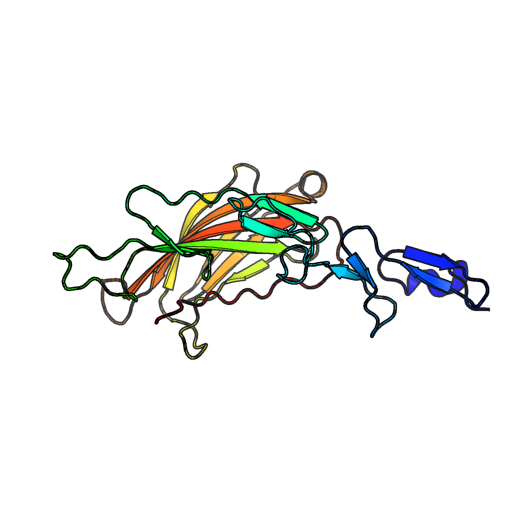.94 80 VAL A N 1
ATOM 606 C CA . VAL A 1 80 ? -19.646 8.052 6.101 1.00 89.94 80 VAL A CA 1
ATOM 607 C C . VAL A 1 80 ? -18.274 8.061 5.427 1.00 89.94 80 VAL A C 1
ATOM 609 O O . VAL A 1 80 ? -17.250 8.171 6.104 1.00 89.94 80 VAL A O 1
ATOM 612 N N . TYR A 1 81 ? -18.243 7.926 4.098 1.00 89.06 81 TYR A N 1
ATOM 613 C CA . TYR A 1 81 ? -17.000 7.957 3.324 1.00 89.06 81 TYR A CA 1
ATOM 614 C C . TYR A 1 81 ? -16.515 9.391 3.094 1.00 89.06 81 TYR A C 1
ATOM 616 O O . TYR A 1 81 ? -17.234 10.207 2.521 1.00 89.06 81 TYR A O 1
ATOM 624 N N . ASP A 1 82 ? -15.270 9.673 3.469 1.00 85.31 82 ASP A N 1
ATOM 625 C CA . ASP A 1 82 ? -14.534 10.872 3.072 1.00 85.31 82 ASP A CA 1
ATOM 626 C C . ASP A 1 82 ? -13.556 10.508 1.943 1.00 85.31 82 ASP A C 1
ATOM 628 O O . ASP A 1 82 ? -12.534 9.841 2.153 1.00 85.31 82 ASP A O 1
ATOM 632 N N . SER A 1 83 ? -13.868 10.972 0.729 1.00 79.44 83 SER A N 1
ATOM 633 C CA . SER A 1 83 ? -13.075 10.721 -0.479 1.00 79.44 83 SER A CA 1
ATOM 634 C C . SER A 1 83 ? -11.732 11.455 -0.505 1.00 79.44 83 SER A C 1
ATOM 636 O O . SER A 1 83 ? -10.799 10.990 -1.161 1.00 79.44 83 SER A O 1
ATOM 638 N N . ARG A 1 84 ? -11.589 12.569 0.226 1.00 76.25 84 ARG A N 1
ATOM 639 C CA . ARG A 1 84 ? -10.334 13.336 0.308 1.00 76.25 84 ARG A CA 1
ATOM 640 C C . ARG A 1 84 ? -9.315 12.604 1.167 1.00 76.25 84 ARG A C 1
ATOM 642 O O . ARG A 1 84 ? -8.127 12.597 0.854 1.00 76.25 84 ARG A O 1
ATOM 649 N N . GLN A 1 85 ? -9.783 12.002 2.257 1.00 75.12 85 GLN A N 1
ATOM 650 C CA . GLN A 1 85 ? -8.940 11.302 3.222 1.00 75.12 85 GLN A CA 1
ATOM 651 C C . GLN A 1 85 ? -8.898 9.778 3.021 1.00 75.12 85 GLN A C 1
ATOM 653 O O . GLN A 1 85 ? -8.112 9.110 3.696 1.00 75.12 85 GLN A O 1
ATOM 658 N N . ARG A 1 86 ? -9.704 9.227 2.100 1.00 81.81 86 ARG A N 1
ATOM 659 C CA . ARG A 1 86 ? -9.858 7.778 1.854 1.00 81.81 86 ARG A CA 1
ATOM 660 C C . ARG A 1 86 ? -10.136 7.017 3.155 1.00 81.81 86 ARG A C 1
ATOM 662 O O . ARG A 1 86 ? -9.462 6.040 3.497 1.00 81.81 86 ARG A O 1
ATOM 669 N N . VAL A 1 87 ? -11.114 7.510 3.909 1.00 85.88 87 VAL A N 1
ATOM 670 C CA . VAL A 1 87 ? -11.471 7.011 5.241 1.00 85.88 87 VAL A CA 1
ATOM 671 C C . VAL A 1 87 ? -12.985 6.921 5.376 1.00 85.88 87 VAL A C 1
ATOM 673 O O . VAL A 1 87 ? -13.714 7.780 4.894 1.00 85.88 87 VAL A O 1
ATOM 676 N N . CYS A 1 88 ? -13.463 5.883 6.049 1.00 90.56 88 CYS A N 1
ATOM 677 C CA . CYS A 1 88 ? -14.819 5.851 6.573 1.00 90.56 88 CYS A CA 1
ATOM 678 C C . CYS A 1 88 ? -14.789 6.363 8.012 1.00 90.56 88 CYS A C 1
ATOM 680 O O . CYS A 1 88 ? -14.053 5.811 8.835 1.00 90.56 88 CYS A O 1
ATOM 682 N N . LEU A 1 89 ? -15.583 7.380 8.323 1.00 88.12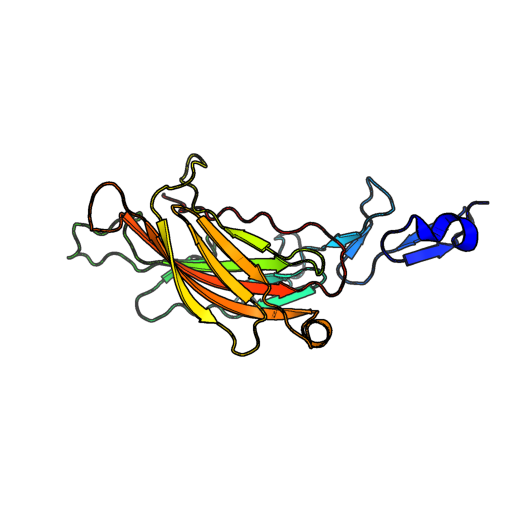 89 LEU A N 1
ATOM 683 C CA . LEU A 1 89 ? -15.693 7.952 9.663 1.00 88.12 89 LEU A CA 1
ATOM 684 C C . LEU A 1 89 ? -17.041 7.581 10.270 1.00 88.12 89 LEU A C 1
ATOM 686 O O . LEU A 1 89 ? -18.073 7.717 9.614 1.00 88.12 89 LEU A O 1
ATOM 690 N N . GLU A 1 90 ? -17.027 7.118 11.515 1.00 87.62 90 GLU A N 1
ATOM 691 C CA . GLU A 1 90 ? -18.244 7.013 12.313 1.00 87.62 90 GLU A CA 1
ATOM 692 C C . GLU A 1 90 ? -18.597 8.419 12.829 1.00 87.62 90 GLU A C 1
ATOM 694 O O . GLU A 1 90 ? -17.798 9.013 13.562 1.00 87.62 90 GLU A O 1
ATOM 699 N N . PRO A 1 91 ? -19.745 8.997 12.433 1.00 83.06 91 PRO A N 1
ATOM 700 C CA . PRO A 1 91 ? -20.158 10.298 12.920 1.00 83.06 91 PRO A CA 1
ATOM 701 C C . PRO A 1 91 ? -20.520 10.203 14.404 1.00 83.06 91 PRO A C 1
ATOM 703 O O . PRO A 1 91 ? -21.130 9.232 14.859 1.00 83.06 91 PRO A O 1
ATOM 706 N N . CYS A 1 92 ? -20.168 11.240 15.160 1.00 79.88 92 CYS A N 1
ATOM 707 C CA . CYS A 1 92 ? -20.523 11.316 16.569 1.00 79.88 92 CYS A CA 1
ATOM 708 C C . CYS A 1 92 ? -22.041 11.363 16.743 1.00 79.88 92 CYS A C 1
ATOM 710 O O . CYS A 1 92 ? -22.729 12.166 16.108 1.00 79.88 92 CYS A O 1
ATOM 712 N N . ARG A 1 93 ? -22.564 10.507 17.626 1.00 79.81 93 ARG A N 1
ATOM 713 C CA . ARG A 1 93 ? -23.972 10.569 18.022 1.00 79.81 93 ARG A CA 1
ATOM 714 C C . ARG A 1 93 ? -24.186 11.792 18.922 1.00 79.81 93 ARG A C 1
ATOM 716 O O . ARG A 1 93 ? -23.312 12.070 19.740 1.00 79.81 93 ARG A O 1
ATOM 723 N N . PRO A 1 94 ? -25.341 12.477 18.846 1.00 74.19 94 PRO A N 1
ATOM 724 C CA . PRO A 1 94 ? -25.618 13.666 19.664 1.00 74.19 94 PRO A CA 1
ATOM 725 C C . PRO A 1 94 ? -25.494 13.424 21.176 1.00 74.19 94 PRO A C 1
ATOM 727 O O . PRO A 1 94 ? -25.185 14.329 21.945 1.00 74.19 94 PRO A O 1
ATOM 730 N N . GLU A 1 95 ? -25.736 12.186 21.598 1.00 77.75 95 GLU A N 1
ATOM 731 C CA . GLU A 1 95 ? -25.721 11.749 22.995 1.00 77.75 95 GLU A CA 1
ATOM 732 C C . GLU A 1 95 ? -24.301 11.465 23.509 1.00 77.75 95 GLU A C 1
ATOM 734 O O . GLU A 1 95 ? -24.054 11.464 24.717 1.00 77.75 95 GLU A O 1
ATOM 739 N N . ASP A 1 96 ? -23.343 11.261 22.601 1.00 74.12 96 ASP A N 1
ATOM 740 C CA . ASP A 1 96 ? -21.964 10.946 22.944 1.00 74.12 96 ASP A CA 1
ATOM 741 C C . ASP A 1 96 ? -21.155 12.233 23.145 1.00 74.12 96 ASP A C 1
ATOM 743 O O . ASP A 1 96 ? -20.403 12.682 22.280 1.00 74.12 96 ASP A O 1
ATOM 747 N N . ARG A 1 97 ? -21.308 12.834 24.333 1.00 71.31 97 ARG A N 1
ATOM 748 C CA . ARG A 1 97 ? -20.621 14.080 24.732 1.00 71.31 97 ARG A CA 1
ATOM 749 C C . ARG A 1 97 ? -19.090 13.995 24.680 1.00 71.31 97 ARG A C 1
ATOM 751 O O . ARG A 1 97 ? -18.430 15.026 24.755 1.00 71.31 97 ARG A O 1
ATOM 758 N N . ASN A 1 98 ? -18.524 12.789 24.600 1.00 70.44 98 ASN A N 1
ATOM 759 C CA . ASN A 1 98 ? -17.080 12.555 24.578 1.00 70.44 98 ASN A CA 1
ATOM 760 C C . ASN A 1 98 ? -16.564 12.113 23.195 1.00 70.44 98 ASN A C 1
ATOM 762 O O . ASN A 1 98 ? -15.364 11.850 23.036 1.00 70.44 98 ASN A O 1
ATOM 766 N N . CYS A 1 99 ? -17.455 12.025 22.202 1.00 70.12 99 CYS A N 1
ATOM 767 C CA . CYS A 1 99 ? -17.084 11.794 20.820 1.00 70.12 99 CYS A CA 1
ATOM 768 C C . CYS A 1 99 ? -16.660 13.111 20.172 1.00 70.12 99 CYS A C 1
ATOM 770 O O . CYS A 1 99 ? -17.385 14.102 20.153 1.00 70.12 99 CYS A O 1
ATOM 772 N N . ASN A 1 100 ? -15.455 13.106 19.623 1.00 67.75 100 ASN A N 1
ATOM 773 C CA . ASN A 1 100 ? -14.918 14.183 18.811 1.00 67.75 100 ASN A CA 1
ATOM 774 C C . ASN A 1 100 ? -14.118 13.570 17.648 1.00 67.75 100 ASN A C 1
ATOM 776 O O . ASN A 1 100 ? -13.934 12.349 17.577 1.00 67.75 100 ASN A O 1
ATOM 780 N N . SER A 1 101 ? -13.598 14.423 16.762 1.00 60.41 101 SER A N 1
ATOM 781 C CA . SER A 1 101 ? -12.765 14.017 15.619 1.00 60.41 101 SER A CA 1
ATOM 782 C C . SER A 1 101 ? -11.522 13.205 16.012 1.00 60.41 101 SER A C 1
ATOM 784 O O . SER A 1 101 ? -10.932 12.547 15.156 1.00 60.41 101 SER A O 1
ATOM 786 N N . THR A 1 102 ? -11.121 13.216 17.290 1.00 58.94 102 THR A N 1
ATOM 787 C CA . THR A 1 102 ? -9.937 12.503 17.775 1.00 58.94 102 THR A CA 1
ATOM 788 C C . THR A 1 102 ? -10.263 11.111 18.322 1.00 58.94 102 THR A C 1
ATOM 790 O O . THR A 1 102 ? -9.498 10.183 18.083 1.00 58.94 102 THR A O 1
ATOM 793 N N . ASN A 1 103 ? -11.410 10.938 18.986 1.00 62.97 103 ASN A N 1
ATOM 794 C CA . ASN A 1 103 ? -11.780 9.709 19.703 1.00 62.97 103 ASN A CA 1
ATOM 795 C C . ASN A 1 103 ? -12.718 8.769 18.918 1.00 62.97 103 ASN A C 1
ATOM 797 O O . ASN A 1 103 ? -12.970 7.648 19.375 1.00 62.97 103 ASN A O 1
ATOM 801 N N . GLY A 1 104 ? -13.250 9.215 17.776 1.00 69.69 104 GLY A N 1
ATOM 802 C CA . GLY A 1 104 ? -14.172 8.440 16.940 1.00 69.69 104 GLY A CA 1
ATOM 803 C C . GLY A 1 104 ? -13.532 7.210 16.284 1.00 69.69 104 GLY A C 1
ATOM 804 O O . GLY A 1 104 ? -12.314 7.144 16.093 1.00 69.69 104 GLY A O 1
ATOM 805 N N . ASN A 1 105 ? -14.358 6.221 15.924 1.00 83.00 105 ASN A N 1
ATOM 806 C CA . ASN A 1 105 ? -13.898 5.079 15.140 1.00 83.00 105 ASN A CA 1
ATOM 807 C C . ASN A 1 105 ? -13.727 5.482 13.673 1.00 83.00 105 ASN A C 1
ATOM 809 O O . ASN A 1 105 ? -14.590 6.120 13.069 1.00 83.00 105 ASN A O 1
ATOM 813 N N . SER A 1 106 ? -12.620 5.053 13.070 1.00 87.50 106 SER A N 1
ATOM 814 C CA . SER A 1 106 ? -12.396 5.243 11.638 1.00 87.50 106 SER A CA 1
ATOM 815 C C . SER A 1 106 ? -11.884 3.983 10.952 1.00 87.50 106 SER A C 1
ATOM 817 O O . SER A 1 106 ? -11.227 3.138 11.568 1.00 87.50 106 SER A O 1
ATOM 819 N N . LEU A 1 107 ? -12.182 3.860 9.659 1.00 90.38 107 LEU A N 1
ATOM 820 C CA . LEU A 1 107 ? -11.670 2.805 8.790 1.00 90.38 107 LEU A CA 1
ATOM 821 C C . LEU A 1 107 ? -10.841 3.436 7.678 1.00 90.38 107 LEU A C 1
ATOM 823 O O . LEU A 1 107 ? -11.383 4.124 6.818 1.00 90.38 107 LEU A O 1
ATOM 827 N N . LYS A 1 108 ? -9.531 3.206 7.684 1.00 88.94 108 LYS A N 1
ATOM 828 C CA . LYS A 1 108 ? -8.605 3.758 6.689 1.00 88.94 108 LYS A CA 1
ATOM 829 C C . LYS A 1 108 ? -8.215 2.704 5.674 1.00 88.94 108 LYS A C 1
ATOM 831 O O . LYS A 1 108 ? -7.977 1.557 6.042 1.00 88.94 108 LYS A O 1
ATOM 836 N N . PHE A 1 109 ? -8.097 3.103 4.416 1.00 88.38 109 PHE A N 1
ATOM 837 C CA . PHE A 1 109 ? -7.647 2.230 3.337 1.00 88.38 109 PHE A CA 1
ATOM 838 C C . PHE A 1 109 ? -6.228 2.625 2.954 1.00 88.38 109 PHE A C 1
ATOM 840 O O . PHE A 1 109 ? -5.986 3.764 2.559 1.00 88.38 109 PHE A O 1
ATOM 847 N N . ILE A 1 110 ? -5.282 1.702 3.109 1.00 87.44 110 ILE A N 1
ATOM 848 C CA . ILE A 1 110 ? -3.870 1.962 2.818 1.00 87.44 110 ILE A CA 1
ATOM 849 C C . ILE A 1 110 ? -3.332 0.909 1.865 1.00 87.44 110 ILE A C 1
ATOM 851 O O . ILE A 1 110 ? -3.690 -0.261 1.970 1.00 87.44 110 ILE A O 1
ATOM 855 N N . VAL A 1 111 ? -2.469 1.330 0.947 1.00 88.00 111 VAL A N 1
ATOM 856 C CA . VAL A 1 111 ? -1.757 0.431 0.034 1.00 88.00 111 VAL A CA 1
ATOM 857 C C . VAL A 1 111 ? -0.286 0.418 0.414 1.00 88.00 111 VAL A C 1
ATOM 859 O O . VAL A 1 111 ? 0.307 1.481 0.595 1.00 88.00 111 VAL A O 1
ATOM 862 N N . ILE A 1 112 ? 0.287 -0.771 0.559 1.00 88.25 112 ILE A N 1
ATOM 863 C CA . ILE A 1 112 ? 1.695 -0.981 0.873 1.00 88.25 112 ILE A CA 1
ATOM 864 C C . ILE A 1 112 ? 2.305 -1.775 -0.266 1.00 88.25 112 ILE A C 1
ATOM 866 O O . ILE A 1 112 ? 1.982 -2.949 -0.465 1.00 88.25 112 ILE A O 1
ATOM 870 N N . ASN A 1 113 ? 3.224 -1.134 -0.978 1.00 86.56 113 ASN A N 1
ATOM 871 C CA . ASN A 1 113 ? 3.941 -1.780 -2.057 1.00 86.56 113 ASN A CA 1
ATOM 872 C C . ASN A 1 113 ? 5.258 -2.360 -1.549 1.00 86.56 113 ASN A C 1
ATOM 874 O O . ASN A 1 113 ? 6.098 -1.673 -0.959 1.00 86.56 113 ASN A O 1
ATOM 878 N N . VAL A 1 114 ? 5.415 -3.658 -1.777 1.00 84.50 114 VAL A N 1
ATOM 879 C CA . VAL A 1 114 ? 6.464 -4.495 -1.211 1.00 84.50 114 VAL A CA 1
ATOM 880 C C . VAL A 1 114 ? 7.350 -5.003 -2.341 1.00 84.50 114 VAL A C 1
ATOM 882 O O . VAL A 1 114 ? 6.913 -5.796 -3.170 1.00 84.50 114 VAL A O 1
ATOM 885 N N . LEU A 1 115 ? 8.620 -4.588 -2.374 1.00 83.31 115 LEU A N 1
ATOM 886 C CA . LEU A 1 115 ? 9.581 -5.194 -3.306 1.00 83.31 115 LEU A CA 1
ATOM 887 C C . LEU A 1 115 ? 9.956 -6.609 -2.836 1.00 83.31 115 LEU A C 1
ATOM 889 O O . LEU A 1 115 ? 10.062 -6.825 -1.624 1.00 83.31 115 LEU A O 1
ATOM 893 N N . PRO A 1 116 ? 10.240 -7.558 -3.746 1.00 78.25 116 PRO A N 1
ATOM 894 C CA . PRO A 1 116 ? 10.675 -8.912 -3.403 1.00 78.25 116 PRO A CA 1
ATOM 895 C C . PRO A 1 116 ? 11.819 -8.961 -2.386 1.00 78.25 116 PRO A C 1
ATOM 897 O O . PRO A 1 116 ? 11.765 -9.749 -1.450 1.00 78.25 116 PRO A O 1
ATOM 900 N N . LYS A 1 117 ? 12.807 -8.066 -2.512 1.00 78.69 117 LYS A N 1
ATOM 901 C CA . LYS A 1 117 ? 13.978 -8.000 -1.618 1.00 78.69 117 LYS A CA 1
ATOM 902 C C . LYS A 1 117 ? 13.702 -7.515 -0.184 1.00 78.69 117 LYS A C 1
ATOM 904 O O . LYS A 1 117 ? 14.594 -7.583 0.657 1.00 78.69 117 LYS A O 1
ATOM 909 N N . HIS A 1 118 ? 12.531 -6.940 0.096 1.00 81.69 118 HIS A N 1
ATOM 910 C CA . HIS A 1 118 ? 12.232 -6.316 1.388 1.00 81.69 118 HIS A CA 1
ATOM 911 C C . HIS A 1 118 ? 11.351 -7.214 2.260 1.00 81.69 118 HIS A C 1
ATOM 913 O O . HIS A 1 118 ? 10.248 -7.593 1.873 1.00 81.69 118 HIS A O 1
ATOM 919 N N . ASN A 1 119 ? 11.803 -7.500 3.480 1.00 80.12 119 ASN A N 1
ATOM 920 C CA . ASN A 1 119 ? 11.152 -8.490 4.349 1.00 80.12 119 ASN A CA 1
ATOM 921 C C . ASN A 1 119 ? 10.311 -7.875 5.471 1.00 80.12 119 ASN A C 1
ATOM 923 O O . ASN A 1 119 ? 9.589 -8.591 6.161 1.00 80.12 119 ASN A O 1
ATOM 927 N N . ASN A 1 120 ? 10.407 -6.563 5.688 1.00 82.38 120 ASN A N 1
ATOM 928 C CA . ASN A 1 120 ? 9.639 -5.879 6.717 1.00 82.38 120 ASN A CA 1
ATOM 929 C C . ASN A 1 120 ? 9.264 -4.457 6.297 1.00 82.38 120 ASN A C 1
ATOM 931 O O . ASN A 1 120 ? 9.990 -3.797 5.557 1.00 82.38 120 ASN A O 1
ATOM 935 N N . PHE A 1 121 ? 8.115 -4.008 6.794 1.00 82.38 121 PHE A N 1
ATOM 936 C CA . PHE A 1 121 ? 7.542 -2.696 6.516 1.00 82.38 121 PHE A CA 1
ATOM 937 C C . PHE A 1 121 ? 6.952 -2.152 7.798 1.00 82.38 121 PHE A C 1
ATOM 939 O O . PHE A 1 121 ? 6.204 -2.833 8.491 1.00 82.38 121 PHE A O 1
ATOM 946 N N . THR A 1 122 ? 7.319 -0.932 8.154 1.00 83.19 122 THR A N 1
ATOM 947 C CA . THR A 1 122 ? 6.941 -0.352 9.436 1.00 83.19 122 THR A CA 1
ATOM 948 C C . THR A 1 122 ? 5.922 0.750 9.230 1.00 83.19 122 THR A C 1
ATOM 950 O O . THR A 1 122 ? 6.203 1.728 8.547 1.00 83.19 122 THR A O 1
ATOM 953 N N . LEU A 1 123 ? 4.785 0.619 9.900 1.00 81.25 123 LEU A N 1
ATOM 954 C CA . LEU A 1 123 ? 3.748 1.629 9.984 1.00 81.25 123 LEU A CA 1
ATOM 955 C C . LEU A 1 123 ? 3.819 2.326 11.346 1.00 81.25 123 LEU A C 1
ATOM 957 O O . LEU A 1 123 ? 4.000 1.691 12.394 1.00 81.25 123 LEU A O 1
ATOM 961 N N . LYS A 1 124 ? 3.672 3.650 11.325 1.00 81.19 124 LYS A N 1
ATOM 962 C CA . LYS A 1 124 ? 3.642 4.505 12.517 1.00 81.19 124 LYS A CA 1
ATOM 963 C C . LYS A 1 124 ? 2.491 5.488 12.405 1.00 81.19 124 LYS A C 1
ATOM 965 O O . LYS A 1 124 ? 2.297 6.068 11.337 1.00 81.19 124 LYS A O 1
ATOM 970 N N . ILE A 1 125 ? 1.779 5.685 13.511 1.00 78.56 125 ILE A N 1
ATOM 971 C CA . ILE A 1 125 ? 0.781 6.747 13.644 1.00 78.56 125 ILE A CA 1
ATOM 972 C C . ILE A 1 125 ? 1.501 8.017 14.116 1.00 78.56 125 ILE A C 1
ATOM 974 O O . ILE A 1 125 ? 2.181 7.981 15.142 1.00 78.56 125 ILE A O 1
ATOM 978 N N . ILE A 1 126 ? 1.383 9.119 13.373 1.00 77.25 126 ILE A N 1
ATOM 979 C CA . ILE A 1 126 ? 2.078 10.394 13.646 1.00 77.25 126 ILE A CA 1
ATOM 980 C C . ILE A 1 126 ? 1.106 11.566 13.743 1.00 77.25 126 ILE A C 1
ATOM 982 O O . ILE A 1 126 ? 0.393 11.788 12.789 1.00 77.25 126 ILE A O 1
ATOM 986 N N . ASP A 1 127 ? 1.081 12.349 14.820 1.00 74.12 127 ASP A N 1
ATOM 987 C CA . ASP A 1 127 ? 0.139 13.469 14.993 1.00 74.12 127 ASP A CA 1
ATOM 988 C C . ASP A 1 127 ? 0.226 14.563 13.898 1.00 74.12 127 ASP A C 1
ATOM 990 O O . ASP A 1 127 ? 1.058 14.515 12.991 1.00 74.12 127 ASP A O 1
ATOM 994 N N . ALA A 1 128 ? -0.630 15.587 13.983 1.00 72.44 128 ALA A N 1
ATOM 995 C CA . ALA A 1 128 ? -0.636 16.711 13.036 1.00 72.44 128 ALA A CA 1
ATOM 996 C C . ALA A 1 128 ? 0.707 17.475 12.955 1.00 72.44 128 ALA A C 1
ATOM 998 O O . ALA A 1 128 ? 0.954 18.181 11.983 1.00 72.44 128 ALA A O 1
ATOM 999 N N . ARG A 1 129 ? 1.594 17.308 13.945 1.00 80.38 129 ARG A N 1
ATOM 1000 C CA . ARG A 1 129 ? 2.952 17.874 13.986 1.00 80.38 129 ARG A CA 1
ATOM 1001 C C . ARG A 1 129 ? 4.011 16.859 13.541 1.00 80.38 129 ARG A C 1
ATOM 1003 O O . ARG A 1 129 ? 5.194 17.059 13.793 1.00 80.38 129 ARG A O 1
ATOM 1010 N N . HIS A 1 130 ? 3.594 15.765 12.902 1.00 75.12 130 HIS A N 1
ATOM 1011 C CA . HIS A 1 130 ? 4.436 14.649 12.473 1.00 75.12 130 HIS A CA 1
ATOM 1012 C C . HIS A 1 130 ? 5.156 13.919 13.622 1.00 75.12 130 HIS A C 1
ATOM 1014 O O . HIS A 1 130 ? 6.152 13.224 13.405 1.00 75.12 130 HIS A O 1
ATOM 1020 N N . VAL A 1 131 ? 4.648 14.025 14.853 1.00 80.06 131 VAL A N 1
ATOM 1021 C CA . VAL A 1 131 ? 5.244 13.367 16.020 1.00 80.06 131 VAL A CA 1
ATOM 1022 C C . VAL A 1 131 ? 4.616 11.993 16.216 1.00 80.06 131 VAL A C 1
ATOM 1024 O O . VAL A 1 131 ? 3.398 11.862 16.278 1.00 80.06 131 VAL A O 1
ATOM 1027 N N . ASN A 1 132 ? 5.441 10.951 16.363 1.00 78.31 132 ASN A N 1
ATOM 1028 C CA . ASN A 1 132 ? 4.950 9.593 16.622 1.00 78.31 132 ASN A CA 1
ATOM 1029 C C . ASN A 1 132 ? 4.047 9.564 17.862 1.00 78.31 132 ASN A C 1
ATOM 1031 O O . ASN A 1 132 ? 4.490 9.889 18.969 1.00 78.31 132 ASN A O 1
ATOM 1035 N N . VAL A 1 133 ? 2.809 9.109 17.679 1.00 80.44 133 VAL A N 1
ATOM 1036 C CA . VAL A 1 133 ? 1.883 8.855 18.779 1.00 80.44 133 VAL A CA 1
ATOM 1037 C C . VAL A 1 133 ? 2.384 7.620 19.523 1.00 80.44 133 VAL A C 1
ATOM 1039 O O . VAL A 1 133 ? 2.431 6.508 18.991 1.00 80.44 133 VAL A O 1
ATOM 1042 N N . ARG A 1 134 ? 2.834 7.838 20.759 1.00 80.62 134 ARG A N 1
ATOM 1043 C CA . ARG A 1 134 ? 3.328 6.778 21.646 1.00 80.62 134 ARG A CA 1
ATOM 1044 C C . ARG A 1 134 ? 2.136 6.028 22.255 1.00 80.62 134 ARG A C 1
ATOM 1046 O O . ARG A 1 134 ? 1.036 6.567 22.303 1.00 80.62 134 ARG A O 1
ATOM 1053 N N . ASN A 1 135 ? 2.353 4.795 22.718 1.00 87.94 135 ASN A N 1
ATOM 1054 C CA . ASN A 1 135 ? 1.322 3.953 23.348 1.00 87.94 135 ASN A CA 1
ATOM 1055 C C . ASN A 1 135 ? 0.121 3.636 22.440 1.00 87.94 135 ASN A C 1
ATOM 1057 O O . ASN A 1 135 ? -1.034 3.702 22.855 1.00 87.94 135 ASN A O 1
ATOM 1061 N N . CYS A 1 136 ? 0.408 3.275 21.190 1.00 87.69 136 CYS A N 1
ATOM 1062 C CA . CYS A 1 136 ? -0.558 2.632 20.304 1.00 87.69 136 CYS A CA 1
ATOM 1063 C C . CYS A 1 136 ? -0.376 1.115 20.336 1.00 87.69 136 CYS A C 1
ATOM 1065 O O . CYS A 1 136 ? 0.732 0.618 20.108 1.00 87.69 136 CYS A O 1
ATOM 1067 N N . HIS A 1 137 ? -1.471 0.401 20.573 1.00 90.62 137 HIS A N 1
ATOM 1068 C CA . HIS A 1 137 ? -1.560 -1.050 20.511 1.00 90.62 137 HIS A CA 1
ATOM 1069 C C . HIS A 1 137 ? -2.189 -1.459 19.185 1.00 90.62 137 HIS A C 1
ATOM 1071 O O . HIS A 1 137 ? -3.239 -0.940 18.807 1.00 90.62 137 HIS A O 1
ATOM 1077 N N . TYR A 1 138 ? -1.548 -2.396 18.491 1.00 91.81 138 TYR A N 1
ATOM 1078 C CA . TYR A 1 138 ? -1.993 -2.875 17.187 1.00 91.81 138 TYR A CA 1
ATOM 1079 C C . TYR A 1 138 ? -2.378 -4.347 17.282 1.00 91.81 138 TYR A C 1
ATOM 1081 O O . TYR A 1 138 ? -1.647 -5.131 17.882 1.00 91.81 138 TYR A O 1
ATOM 1089 N N . ARG A 1 139 ? -3.506 -4.726 16.681 1.00 93.19 139 ARG A N 1
ATOM 1090 C CA . ARG A 1 139 ? -3.979 -6.115 16.621 1.00 93.19 139 ARG A CA 1
ATOM 1091 C C . ARG A 1 139 ? -4.383 -6.476 15.199 1.00 93.19 139 ARG A C 1
ATOM 1093 O O . ARG A 1 139 ? -5.035 -5.682 14.520 1.00 93.19 139 ARG A O 1
ATOM 1100 N N . LEU A 1 140 ? -4.021 -7.676 14.763 1.00 94.75 140 LEU A N 1
ATOM 1101 C CA . LEU A 1 140 ? -4.488 -8.236 13.502 1.00 94.75 140 LEU A CA 1
ATOM 1102 C C . LEU A 1 140 ? -5.905 -8.762 13.716 1.00 94.75 140 LEU A C 1
ATOM 1104 O O . LEU A 1 140 ? -6.118 -9.607 14.578 1.00 94.75 140 LEU A O 1
ATOM 1108 N N . LEU A 1 141 ? -6.867 -8.244 12.957 1.00 95.56 141 LEU A N 1
ATOM 1109 C CA . LEU A 1 141 ? -8.254 -8.706 13.000 1.00 95.56 141 LEU A CA 1
ATOM 1110 C C . LEU A 1 141 ? -8.529 -9.768 11.936 1.00 95.56 141 LEU A C 1
ATO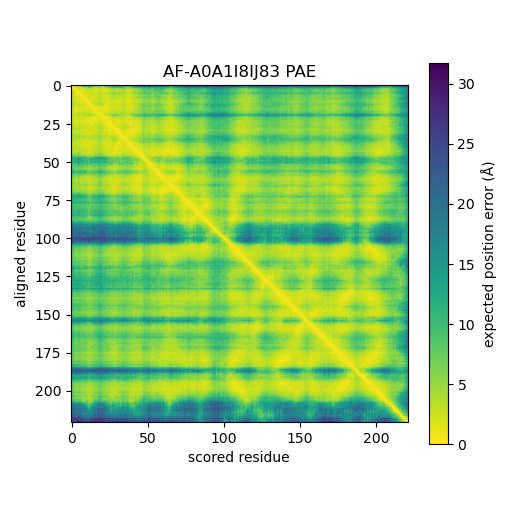M 1112 O O . LEU A 1 141 ? -9.269 -10.711 12.180 1.00 95.56 141 LEU A O 1
ATOM 1116 N N . GLN A 1 142 ? -7.970 -9.587 10.739 1.00 95.56 142 GLN A N 1
ATOM 1117 C CA . GLN A 1 142 ? -8.214 -10.460 9.594 1.00 95.56 142 GLN A CA 1
ATOM 1118 C C . GLN A 1 142 ? -7.047 -10.366 8.607 1.00 95.56 142 GLN A C 1
ATOM 1120 O O . GLN A 1 142 ? -6.446 -9.301 8.469 1.00 95.56 142 GLN A O 1
ATOM 1125 N N . LYS A 1 143 ? -6.748 -11.448 7.885 1.00 95.31 143 LYS A N 1
ATOM 1126 C CA . LYS A 1 143 ? -5.876 -11.433 6.702 1.00 95.31 143 LYS A CA 1
ATOM 1127 C C . LYS A 1 143 ? -6.374 -12.414 5.644 1.00 95.31 143 LYS A C 1
ATOM 1129 O O . LYS A 1 143 ? -7.150 -13.310 5.964 1.00 95.31 143 LYS A O 1
ATOM 1134 N N . SER A 1 144 ? -5.954 -12.227 4.393 1.00 94.94 144 SER A N 1
ATOM 1135 C CA . SER A 1 144 ? -6.172 -13.225 3.332 1.00 94.94 144 SER A CA 1
ATOM 1136 C C . SER A 1 144 ? -5.497 -14.541 3.731 1.00 94.94 144 SER A C 1
ATOM 1138 O O . SER A 1 144 ? -4.400 -14.511 4.288 1.00 94.94 144 SER A O 1
ATOM 1140 N N . ALA A 1 145 ? -6.151 -15.678 3.482 1.00 90.75 145 ALA A N 1
ATOM 1141 C CA . ALA A 1 145 ? -5.695 -16.983 3.970 1.00 90.75 145 ALA A CA 1
ATOM 1142 C C . ALA A 1 145 ? -4.297 -17.362 3.453 1.00 90.75 145 ALA A C 1
ATOM 1144 O O . ALA A 1 145 ? -3.509 -17.968 4.169 1.00 90.75 145 ALA A O 1
ATOM 1145 N N . ASP A 1 146 ? -3.977 -16.950 2.230 1.00 90.69 146 ASP A N 1
ATOM 1146 C CA . ASP A 1 146 ? -2.712 -17.206 1.552 1.00 90.69 146 ASP A CA 1
ATOM 1147 C C . ASP A 1 146 ? -1.720 -16.034 1.646 1.00 90.69 146 ASP A C 1
ATOM 1149 O O . ASP A 1 146 ? -0.696 -16.048 0.962 1.00 90.69 146 ASP A O 1
ATOM 1153 N N . ALA A 1 147 ? -1.990 -15.014 2.469 1.00 91.19 147 ALA A N 1
ATOM 1154 C CA . ALA A 1 147 ? -1.094 -13.870 2.607 1.00 91.19 147 ALA A CA 1
ATOM 1155 C C . ALA A 1 147 ? 0.222 -14.271 3.305 1.00 91.19 147 ALA A C 1
ATOM 1157 O O . ALA A 1 147 ? 0.176 -14.685 4.469 1.00 91.19 147 ALA A O 1
ATOM 1158 N N . PRO A 1 148 ? 1.398 -14.051 2.679 1.00 92.00 148 PRO A N 1
ATOM 1159 C CA . PRO A 1 148 ? 2.708 -14.349 3.267 1.00 92.00 148 PRO A CA 1
ATOM 1160 C C . PRO A 1 148 ? 3.153 -13.253 4.248 1.00 92.00 148 PRO A C 1
ATOM 1162 O O . PRO A 1 148 ? 4.301 -12.806 4.234 1.00 92.00 148 PRO A O 1
ATOM 1165 N N . PHE A 1 149 ? 2.224 -12.747 5.059 1.00 91.88 149 PHE A N 1
ATOM 1166 C CA . PHE A 1 149 ? 2.444 -11.597 5.923 1.00 91.88 149 PHE A CA 1
ATOM 1167 C C . PHE A 1 149 ? 1.860 -11.815 7.312 1.00 91.88 149 PHE A C 1
ATOM 1169 O O . PHE A 1 149 ? 0.775 -12.379 7.491 1.00 91.88 149 PHE A O 1
ATOM 1176 N N . ASP A 1 150 ? 2.574 -11.290 8.297 1.00 93.31 150 ASP A N 1
ATOM 1177 C CA . ASP A 1 150 ? 2.089 -11.139 9.659 1.00 93.31 150 ASP A CA 1
ATOM 1178 C C . ASP A 1 150 ? 2.449 -9.766 10.221 1.00 93.31 150 ASP A C 1
ATOM 1180 O O . ASP A 1 150 ? 3.149 -8.980 9.579 1.00 93.31 150 ASP A O 1
ATOM 1184 N N . ILE A 1 151 ? 1.962 -9.458 11.417 1.00 93.12 151 ILE A N 1
ATOM 1185 C CA . ILE A 1 151 ? 2.295 -8.228 12.122 1.00 93.12 151 ILE A CA 1
ATOM 1186 C C . ILE A 1 151 ? 3.107 -8.521 13.377 1.00 93.12 151 ILE A C 1
ATOM 1188 O O . ILE A 1 151 ? 2.871 -9.470 14.116 1.00 93.12 151 ILE A O 1
ATOM 1192 N N . ARG A 1 152 ? 4.033 -7.617 13.670 1.00 91.75 152 ARG A N 1
ATOM 1193 C CA . ARG A 1 152 ? 4.715 -7.517 14.953 1.00 91.75 152 ARG A CA 1
ATOM 1194 C C . ARG A 1 152 ? 4.497 -6.119 15.503 1.00 91.75 152 ARG A C 1
ATOM 1196 O O . ARG A 1 152 ? 4.950 -5.138 14.912 1.00 91.75 152 ARG A O 1
ATOM 1203 N N . SER A 1 153 ? 3.802 -6.019 16.627 1.00 86.38 153 SER A N 1
ATOM 1204 C CA . SER A 1 153 ? 3.538 -4.746 17.297 1.00 86.38 153 SER A CA 1
ATOM 1205 C C . SER A 1 153 ? 4.570 -4.453 18.386 1.00 86.38 153 SER A C 1
ATOM 1207 O O . SER A 1 153 ? 4.955 -5.339 19.143 1.00 86.38 153 SER A O 1
ATOM 1209 N N . SER A 1 154 ? 4.961 -3.190 18.505 1.00 82.06 154 SER A N 1
ATOM 1210 C CA . SER A 1 154 ? 5.699 -2.611 19.636 1.00 82.06 154 SER A CA 1
ATOM 1211 C C . SER A 1 154 ? 5.020 -1.296 20.047 1.00 82.06 154 SER A C 1
ATOM 1213 O O . SER A 1 154 ? 4.220 -0.772 19.271 1.00 82.06 154 SER A O 1
ATOM 1215 N N . SER A 1 155 ? 5.327 -0.718 21.217 1.00 78.00 155 SER A N 1
ATOM 1216 C CA . SER A 1 155 ? 4.689 0.549 21.632 1.00 78.00 155 SER A CA 1
ATOM 1217 C C . SER A 1 155 ? 4.834 1.635 20.553 1.00 78.00 155 SER A C 1
ATOM 1219 O O . SER A 1 155 ? 5.945 2.009 20.175 1.00 78.00 155 SER A O 1
ATOM 1221 N N . GLY A 1 156 ? 3.700 2.101 20.011 1.00 78.25 156 GLY A N 1
ATOM 1222 C CA . GLY A 1 156 ? 3.650 3.174 19.007 1.00 78.25 156 GLY A CA 1
ATOM 1223 C C . GLY A 1 156 ? 3.987 2.760 17.567 1.00 78.25 156 GLY A C 1
ATOM 1224 O O . GLY A 1 156 ? 4.014 3.613 16.681 1.00 78.25 156 GLY A O 1
ATOM 1225 N N . ARG A 1 157 ? 4.228 1.471 17.289 1.00 84.56 157 ARG A N 1
ATOM 1226 C CA . ARG A 1 157 ? 4.640 1.001 15.956 1.00 84.56 157 ARG A CA 1
ATOM 1227 C C . ARG A 1 157 ? 4.128 -0.401 15.641 1.00 84.56 157 ARG A C 1
ATOM 1229 O O . ARG A 1 157 ? 4.225 -1.294 16.477 1.00 84.56 157 ARG A O 1
ATOM 1236 N N . VAL A 1 158 ? 3.698 -0.623 14.402 1.00 89.19 158 VAL A N 1
ATOM 1237 C CA . VAL A 1 158 ? 3.430 -1.969 13.879 1.00 89.19 158 VAL A CA 1
ATOM 1238 C C . VAL A 1 158 ? 4.315 -2.242 12.676 1.00 89.19 158 VAL A C 1
ATOM 1240 O O . VAL A 1 158 ? 4.439 -1.418 11.775 1.00 89.19 158 VAL A O 1
ATOM 1243 N N . THR A 1 159 ? 4.973 -3.391 12.682 1.00 89.00 159 THR A N 1
ATOM 1244 C CA . THR A 1 159 ? 5.799 -3.852 11.573 1.00 89.00 159 THR A CA 1
ATOM 1245 C C . THR A 1 159 ? 5.099 -5.023 10.910 1.00 89.00 159 THR A C 1
ATOM 12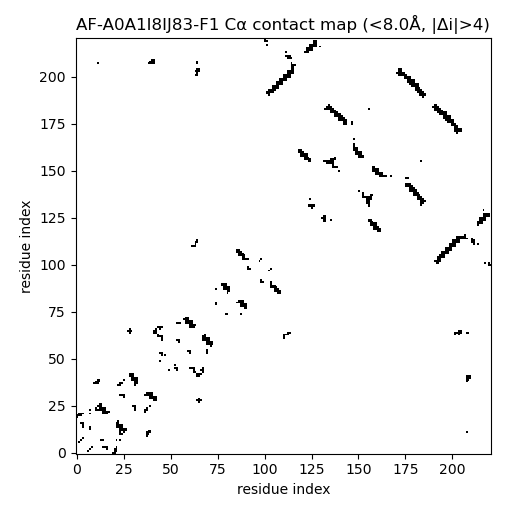47 O O . THR A 1 159 ? 4.884 -6.045 11.551 1.00 89.00 159 THR A O 1
ATOM 1250 N N . ILE A 1 160 ? 4.763 -4.884 9.636 1.00 89.94 160 ILE A N 1
ATOM 1251 C CA . ILE A 1 160 ? 4.351 -6.001 8.795 1.00 89.94 160 ILE A CA 1
ATOM 1252 C C . ILE A 1 160 ? 5.617 -6.758 8.406 1.00 89.94 160 ILE A C 1
ATOM 1254 O O . ILE A 1 160 ? 6.577 -6.163 7.911 1.00 89.94 160 ILE A O 1
ATOM 1258 N N . ILE A 1 161 ? 5.635 -8.054 8.674 1.00 90.88 161 ILE A N 1
ATOM 1259 C CA . ILE A 1 161 ? 6.748 -8.956 8.398 1.00 90.88 161 ILE A CA 1
ATOM 1260 C C . ILE A 1 161 ? 6.324 -9.964 7.340 1.00 90.88 161 ILE A C 1
ATOM 1262 O O . ILE A 1 161 ? 5.209 -10.478 7.383 1.00 90.88 161 ILE A O 1
ATOM 1266 N N . ARG A 1 162 ? 7.213 -10.243 6.387 1.00 89.06 162 ARG A N 1
ATOM 1267 C CA . ARG A 1 162 ? 7.016 -11.334 5.435 1.00 89.06 162 ARG A CA 1
ATOM 1268 C C . ARG A 1 162 ? 7.304 -12.658 6.136 1.00 89.06 162 ARG A C 1
ATOM 1270 O O . ARG A 1 162 ? 8.371 -12.811 6.732 1.00 89.06 162 ARG A O 1
ATOM 1277 N N . THR A 1 163 ? 6.368 -13.593 6.076 1.00 89.75 163 THR A N 1
ATOM 1278 C CA . THR A 1 163 ? 6.569 -14.959 6.565 1.00 89.75 163 THR A CA 1
ATOM 1279 C C . THR A 1 163 ? 7.237 -15.806 5.479 1.00 89.75 163 THR A C 1
ATOM 1281 O O . THR A 1 163 ? 7.043 -15.520 4.295 1.00 89.75 163 THR A O 1
ATOM 1284 N N . PRO A 1 164 ? 8.025 -16.834 5.839 1.00 88.25 164 PRO A N 1
ATOM 1285 C CA . PRO A 1 164 ? 8.522 -17.800 4.864 1.00 88.25 164 PRO A CA 1
ATOM 1286 C C . PRO A 1 164 ? 7.360 -18.410 4.075 1.00 88.25 164 PRO A C 1
ATOM 1288 O O . PRO A 1 164 ? 6.367 -18.828 4.669 1.00 88.25 164 PRO A O 1
ATOM 1291 N N . ASP A 1 165 ? 7.484 -18.434 2.751 1.00 87.25 165 ASP A N 1
ATOM 1292 C CA . ASP A 1 165 ? 6.459 -18.955 1.852 1.00 87.25 165 ASP A CA 1
ATOM 1293 C C . ASP A 1 165 ? 7.123 -19.648 0.653 1.00 87.25 165 ASP A C 1
ATOM 1295 O O . ASP A 1 165 ? 7.878 -18.989 -0.073 1.00 87.25 165 ASP A O 1
ATOM 1299 N N . PRO A 1 166 ? 6.893 -20.958 0.448 1.00 86.25 166 PRO A N 1
ATOM 1300 C CA . PRO A 1 166 ? 7.505 -21.699 -0.651 1.00 86.25 166 PRO A CA 1
ATOM 1301 C C . PRO A 1 166 ? 6.968 -21.283 -2.030 1.00 86.25 166 PRO A C 1
ATOM 1303 O O . PRO A 1 166 ? 7.680 -21.437 -3.017 1.00 86.25 166 PRO A O 1
ATOM 1306 N N . ASP A 1 167 ? 5.761 -20.712 -2.106 1.00 89.31 167 ASP A N 1
ATOM 1307 C CA . ASP A 1 167 ? 5.116 -20.259 -3.345 1.00 89.31 167 ASP A CA 1
ATOM 1308 C C . ASP A 1 167 ? 5.119 -18.723 -3.461 1.00 89.31 167 ASP A C 1
ATOM 1310 O O . ASP A 1 167 ? 4.196 -18.083 -3.969 1.00 89.31 167 ASP A O 1
ATOM 1314 N N . LEU A 1 168 ? 6.180 -18.069 -2.977 1.00 85.50 168 LEU A N 1
ATOM 1315 C CA . LEU A 1 168 ? 6.287 -16.614 -3.096 1.00 85.50 168 LEU A CA 1
ATOM 1316 C C . LEU A 1 168 ? 6.293 -16.155 -4.567 1.00 85.50 168 LEU A C 1
ATOM 1318 O O . LEU A 1 168 ? 5.785 -15.077 -4.871 1.00 85.50 168 LEU A O 1
ATOM 1322 N N . ALA A 1 169 ? 6.839 -16.974 -5.472 1.00 86.12 169 ALA A N 1
ATOM 1323 C CA . ALA A 1 169 ? 6.870 -16.697 -6.906 1.00 86.12 169 ALA A CA 1
ATOM 1324 C C . ALA A 1 169 ? 5.458 -16.644 -7.517 1.00 86.12 169 ALA A C 1
ATOM 1326 O O . ALA A 1 169 ? 5.153 -15.692 -8.235 1.00 86.12 169 ALA A O 1
ATOM 1327 N N . GLY A 1 170 ? 4.572 -17.588 -7.167 1.00 87.94 170 GLY A N 1
ATOM 1328 C CA . GLY A 1 170 ? 3.162 -17.574 -7.577 1.00 87.94 170 GLY A CA 1
ATOM 1329 C C . GLY A 1 170 ? 2.344 -16.442 -6.942 1.00 87.94 170 GLY A C 1
ATOM 1330 O O . GLY A 1 170 ? 1.216 -16.160 -7.352 1.00 87.94 170 GLY A O 1
ATOM 1331 N N . LYS A 1 171 ? 2.918 -15.754 -5.949 1.00 88.06 171 LYS A N 1
ATOM 1332 C CA . LYS A 1 171 ? 2.300 -14.637 -5.223 1.00 88.06 171 LYS A CA 1
ATOM 1333 C C . LYS A 1 171 ? 2.713 -13.251 -5.717 1.00 88.06 171 LYS A C 1
ATOM 1335 O O . LYS A 1 171 ? 2.136 -12.255 -5.276 1.00 88.06 171 LYS A O 1
ATOM 1340 N N . LEU A 1 172 ? 3.674 -13.168 -6.636 1.00 84.81 172 LEU A N 1
ATOM 1341 C CA . LEU A 1 172 ? 4.114 -11.909 -7.235 1.00 84.81 172 LEU A CA 1
ATOM 1342 C C . LEU A 1 172 ? 3.004 -11.261 -8.075 1.00 84.81 172 LEU A C 1
ATOM 1344 O O . LEU A 1 172 ? 2.232 -11.942 -8.743 1.00 84.81 172 LEU A O 1
ATOM 1348 N N . GLY A 1 173 ? 2.905 -9.932 -8.024 1.00 80.44 173 GLY A N 1
ATOM 1349 C CA . GLY A 1 173 ? 1.870 -9.154 -8.713 1.00 80.44 173 GLY A CA 1
ATOM 1350 C C . GLY A 1 173 ? 0.463 -9.294 -8.120 1.00 80.44 173 GLY A C 1
ATOM 1351 O O . GLY A 1 173 ? -0.463 -8.638 -8.588 1.00 80.44 173 GLY A O 1
ATOM 1352 N N . ARG A 1 174 ? 0.280 -10.128 -7.085 1.00 86.62 174 ARG A N 1
ATOM 1353 C CA . ARG A 1 174 ? -1.001 -10.289 -6.390 1.00 86.62 174 ARG A CA 1
ATOM 1354 C C . ARG A 1 174 ? -1.141 -9.265 -5.268 1.00 86.62 174 ARG A C 1
ATOM 1356 O O . ARG A 1 174 ? -0.164 -8.830 -4.655 1.00 86.62 174 ARG A O 1
ATOM 1363 N N . MET A 1 175 ? -2.394 -8.929 -4.973 1.00 88.75 175 MET A N 1
ATOM 1364 C CA . MET A 1 175 ? -2.771 -8.032 -3.888 1.00 88.75 175 MET A CA 1
ATOM 1365 C C . MET A 1 175 ? -3.423 -8.818 -2.748 1.00 88.75 175 MET A C 1
ATOM 1367 O O . MET A 1 175 ? -4.437 -9.490 -2.928 1.00 88.75 175 MET A O 1
ATOM 1371 N N . PHE A 1 176 ? -2.857 -8.681 -1.556 1.00 92.38 176 PHE A N 1
ATOM 1372 C CA . PHE A 1 176 ? -3.328 -9.294 -0.320 1.00 92.38 176 PHE A CA 1
ATOM 1373 C C . PHE A 1 176 ? -4.023 -8.263 0.557 1.00 92.38 176 PHE A C 1
ATOM 1375 O O . PHE A 1 176 ? -3.765 -7.064 0.463 1.00 92.38 176 PHE A O 1
ATOM 1382 N N . GLN A 1 177 ? -4.905 -8.731 1.431 1.00 93.00 177 GLN A N 1
ATOM 1383 C CA . GLN A 1 177 ? -5.681 -7.868 2.316 1.00 93.00 177 GLN A CA 1
ATOM 1384 C C . GLN A 1 177 ? -5.421 -8.241 3.766 1.00 93.00 177 GLN A C 1
ATOM 1386 O O . GLN A 1 177 ? -5.444 -9.421 4.121 1.00 93.00 177 GLN A O 1
ATOM 1391 N N . MET A 1 178 ? -5.221 -7.233 4.606 1.00 93.81 178 MET A N 1
ATOM 1392 C CA . MET A 1 178 ? -5.132 -7.371 6.055 1.00 93.81 178 MET A CA 1
ATOM 1393 C C . MET A 1 178 ? -5.975 -6.291 6.723 1.00 93.81 178 MET A C 1
ATOM 1395 O O . MET A 1 178 ? -6.082 -5.173 6.230 1.00 93.81 178 MET A O 1
ATOM 1399 N N . LYS A 1 179 ? -6.565 -6.613 7.868 1.00 93.81 179 LYS A N 1
ATOM 1400 C CA . LYS A 1 179 ? -7.316 -5.678 8.695 1.00 93.81 179 LYS A CA 1
ATOM 1401 C C . LYS A 1 179 ? -6.603 -5.536 10.031 1.00 93.81 179 LYS A C 1
ATOM 1403 O O . LYS A 1 179 ? -6.536 -6.497 10.794 1.00 93.81 179 LYS A O 1
ATOM 1408 N N . ILE A 1 180 ? -6.056 -4.356 10.307 1.00 93.62 180 ILE A N 1
ATOM 1409 C CA . ILE A 1 180 ? -5.271 -4.079 11.519 1.00 93.62 180 ILE A CA 1
ATOM 1410 C C . ILE A 1 180 ? -6.007 -3.035 12.351 1.00 93.62 180 ILE A C 1
ATOM 1412 O O . ILE A 1 180 ? -6.242 -1.929 11.875 1.00 93.62 180 ILE A O 1
ATOM 1416 N N . LYS A 1 181 ? -6.346 -3.353 13.599 1.00 92.44 181 LYS A N 1
ATOM 1417 C CA . LYS A 1 181 ? -6.893 -2.380 14.552 1.00 92.44 181 LYS A CA 1
ATOM 1418 C C . LYS A 1 181 ? -5.756 -1.693 15.293 1.00 92.44 181 LYS A C 1
ATOM 1420 O O . LYS A 1 181 ? -4.844 -2.374 15.750 1.00 92.44 181 LYS A O 1
ATOM 1425 N N . ALA A 1 182 ? -5.836 -0.379 15.449 1.00 91.25 182 ALA A N 1
ATOM 1426 C CA . ALA A 1 182 ? -4.967 0.423 16.294 1.00 91.25 182 ALA A CA 1
ATOM 1427 C C . ALA A 1 182 ? -5.790 1.160 17.355 1.00 91.25 182 ALA A C 1
ATOM 1429 O O . ALA A 1 182 ? -6.789 1.809 17.037 1.00 91.25 182 ALA A O 1
ATOM 1430 N N . GLU A 1 183 ? -5.346 1.069 18.604 1.00 89.50 183 GLU A N 1
ATOM 1431 C CA . GLU A 1 183 ? -5.917 1.769 19.756 1.00 89.50 183 GLU A CA 1
ATOM 1432 C C . GLU A 1 183 ? -4.783 2.510 20.473 1.00 89.50 183 GLU A C 1
ATOM 1434 O O . GLU A 1 183 ? -3.832 1.876 20.931 1.00 89.50 183 GLU A O 1
ATOM 1439 N N . CYS A 1 184 ? -4.842 3.842 20.524 1.00 86.94 184 CYS A N 1
ATOM 1440 C CA . CYS A 1 184 ? -3.810 4.669 21.159 1.00 86.94 184 CYS A CA 1
ATOM 1441 C C . CYS A 1 184 ? -4.322 5.318 22.442 1.00 86.94 184 CYS A C 1
ATOM 1443 O O . CYS A 1 184 ? -5.472 5.748 22.498 1.00 86.94 184 CYS A O 1
ATOM 1445 N N . TYR A 1 185 ? -3.456 5.434 23.448 1.00 85.88 185 TYR A N 1
ATOM 1446 C CA . TYR A 1 185 ? -3.822 5.854 24.803 1.00 85.88 185 TYR A CA 1
ATOM 1447 C C . TYR A 1 185 ? -2.959 7.022 25.287 1.00 85.88 185 TYR A C 1
ATOM 1449 O O . TYR A 1 185 ? -1.772 7.111 24.968 1.00 85.88 185 TYR A O 1
ATOM 1457 N N . ARG A 1 186 ? -3.544 7.899 26.112 1.00 83.25 186 ARG A N 1
ATOM 1458 C CA . ARG A 1 186 ? -2.839 9.016 26.759 1.00 83.25 186 ARG A CA 1
ATOM 1459 C C . ARG A 1 186 ? -3.121 9.016 28.261 1.00 83.25 186 ARG A C 1
ATOM 1461 O O . ARG A 1 186 ? -4.033 9.688 28.716 1.00 83.25 186 ARG A O 1
ATOM 1468 N N . GLY A 1 187 ? -2.337 8.239 29.010 1.00 72.62 187 GLY A N 1
ATOM 1469 C CA . GLY A 1 187 ? -2.335 8.260 30.480 1.00 72.62 187 GLY A CA 1
ATOM 1470 C C . GLY A 1 187 ? -3.548 7.631 31.183 1.00 72.62 187 GLY A C 1
ATOM 1471 O O . GLY A 1 187 ? -3.672 7.813 32.386 1.00 72.62 187 GLY A O 1
ATOM 1472 N N . GLY A 1 188 ? -4.420 6.900 30.477 1.00 77.38 188 GLY A N 1
ATOM 1473 C CA . GLY A 1 188 ? -5.568 6.192 31.064 1.00 77.38 188 GLY A CA 1
ATOM 1474 C C . GLY A 1 188 ? -6.095 5.061 30.170 1.00 77.38 188 GLY A C 1
ATOM 1475 O O . GLY A 1 188 ? -5.565 4.849 29.080 1.00 77.38 188 GLY A O 1
ATOM 1476 N N . ASP A 1 189 ? -7.155 4.371 30.611 1.00 78.25 189 ASP A N 1
ATOM 1477 C CA . ASP A 1 189 ? -7.682 3.141 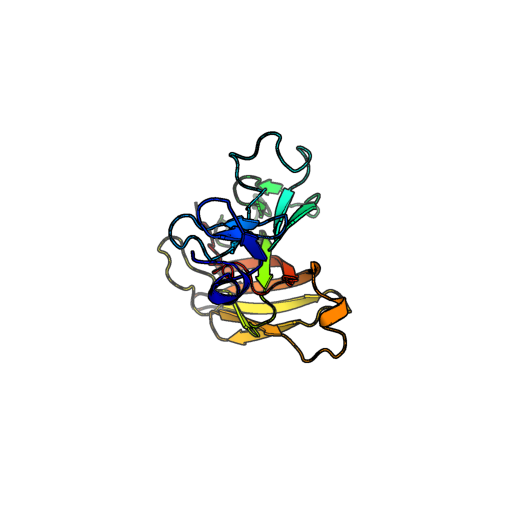29.975 1.00 78.25 189 ASP A CA 1
ATOM 1478 C C . ASP A 1 189 ? -8.636 3.377 28.796 1.00 78.25 189 ASP A C 1
ATOM 1480 O O . ASP A 1 189 ? -9.003 2.448 28.072 1.00 78.25 189 ASP A O 1
ATOM 1484 N N . LYS A 1 190 ? -9.058 4.624 28.572 1.00 79.81 190 LYS A N 1
ATOM 1485 C CA . LYS A 1 190 ? -9.852 4.985 27.393 1.00 79.81 190 LYS A CA 1
ATOM 1486 C C . LYS A 1 190 ? -8.910 5.399 26.260 1.00 79.81 190 LYS A C 1
ATOM 1488 O O . LYS A 1 190 ? -8.121 6.329 26.445 1.00 79.81 190 LYS A O 1
ATOM 1493 N N . PRO A 1 191 ? -8.979 4.751 25.085 1.00 80.19 191 PRO A N 1
ATOM 1494 C CA . PRO A 1 191 ? -8.157 5.150 23.960 1.00 80.19 191 PRO A CA 1
ATOM 1495 C C . PRO A 1 191 ? -8.631 6.503 23.433 1.00 80.19 191 PRO A C 1
ATOM 1497 O O . PRO A 1 191 ? -9.824 6.741 23.251 1.00 80.19 191 PRO A O 1
ATOM 1500 N N . ILE A 1 192 ? -7.659 7.362 23.158 1.00 79.00 192 ILE A N 1
ATOM 1501 C CA . ILE A 1 192 ? -7.843 8.682 22.551 1.00 79.00 192 ILE A CA 1
ATOM 1502 C C . ILE A 1 192 ? -7.961 8.609 21.030 1.00 79.00 192 ILE A C 1
ATOM 1504 O O . ILE A 1 192 ? -8.118 9.630 20.382 1.00 79.00 192 ILE A O 1
ATOM 1508 N N . PHE A 1 193 ? -7.762 7.425 20.452 1.00 78.31 193 PHE A N 1
ATOM 1509 C CA . PHE A 1 193 ? -7.784 7.214 19.013 1.00 78.31 193 PHE A CA 1
ATOM 1510 C C . PHE A 1 193 ? -8.023 5.734 18.721 1.00 78.31 193 PHE A C 1
ATOM 1512 O O . PHE A 1 193 ? -7.278 4.877 19.211 1.00 78.31 193 PHE A O 1
ATOM 1519 N N . ARG A 1 194 ? -9.047 5.431 17.917 1.00 87.00 194 ARG A N 1
ATOM 1520 C CA . ARG A 1 194 ? -9.358 4.075 17.449 1.00 87.00 194 ARG A CA 1
ATOM 1521 C C . ARG A 1 194 ? -9.468 4.075 15.933 1.00 87.00 194 ARG A C 1
ATOM 1523 O O . ARG A 1 194 ? -10.284 4.779 15.352 1.00 87.00 194 ARG A O 1
ATOM 1530 N N . THR A 1 195 ? -8.643 3.283 15.266 1.00 87.81 195 THR A N 1
A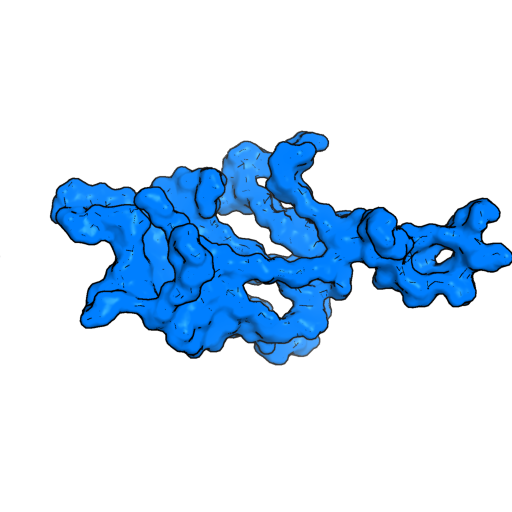TOM 1531 C CA . THR A 1 195 ? -8.684 3.176 13.803 1.00 87.81 195 THR A CA 1
ATOM 1532 C C . THR A 1 195 ? -8.473 1.745 13.370 1.00 87.81 195 THR A C 1
ATOM 1534 O O . THR A 1 195 ? -7.620 1.046 13.906 1.00 87.81 195 THR A O 1
ATOM 1537 N N . THR A 1 196 ? -9.225 1.315 12.368 1.00 91.88 196 THR A N 1
ATOM 1538 C CA . THR A 1 196 ? -8.981 0.056 11.675 1.00 91.88 196 THR A CA 1
ATOM 1539 C C . THR A 1 196 ? -8.426 0.349 10.291 1.00 91.88 196 THR A C 1
ATOM 1541 O O . THR A 1 196 ? -9.007 1.108 9.524 1.00 91.88 196 THR A O 1
ATOM 1544 N N . PHE A 1 197 ? -7.298 -0.254 9.952 1.00 91.38 197 PHE A N 1
ATOM 1545 C CA . PHE A 1 197 ? -6.677 -0.150 8.643 1.00 91.38 197 PHE A CA 1
ATOM 1546 C C . PHE A 1 197 ? -7.069 -1.361 7.805 1.00 91.38 197 PHE A C 1
ATOM 1548 O O . PHE A 1 197 ? -6.728 -2.487 8.162 1.00 91.38 197 PHE A O 1
ATOM 1555 N N . ASN A 1 198 ? -7.763 -1.127 6.695 1.00 91.88 198 ASN A N 1
ATOM 1556 C CA . ASN A 1 198 ? -7.866 -2.065 5.585 1.00 91.88 198 ASN A CA 1
ATOM 1557 C C . ASN A 1 198 ? -6.603 -1.892 4.734 1.00 91.88 198 ASN A C 1
ATOM 1559 O O . ASN A 1 198 ? -6.483 -0.957 3.941 1.00 91.88 198 ASN A O 1
ATOM 1563 N N . VAL A 1 199 ? -5.627 -2.754 4.988 1.00 91.81 199 VAL A N 1
ATOM 1564 C CA . VAL A 1 199 ? -4.307 -2.745 4.367 1.00 91.81 199 VAL A CA 1
ATOM 1565 C C . VAL A 1 199 ? -4.336 -3.621 3.124 1.00 91.81 199 VAL A C 1
ATOM 1567 O O . VAL A 1 199 ? -4.625 -4.813 3.210 1.00 91.81 199 VAL A O 1
ATOM 1570 N N . TYR A 1 200 ? -3.995 -3.036 1.984 1.00 91.81 200 TYR A N 1
ATOM 1571 C CA . TYR A 1 200 ? -3.774 -3.727 0.724 1.00 91.81 200 TYR A CA 1
ATOM 1572 C C . TYR A 1 200 ? -2.278 -3.845 0.484 1.00 91.81 200 TYR A C 1
ATOM 1574 O O . TYR A 1 200 ? -1.580 -2.839 0.414 1.00 91.81 200 TYR A O 1
ATOM 1582 N N . ILE A 1 201 ? -1.771 -5.067 0.403 1.00 90.56 201 ILE A N 1
ATOM 1583 C CA . ILE A 1 201 ? -0.344 -5.333 0.237 1.00 90.56 201 ILE A CA 1
ATOM 1584 C C . ILE A 1 201 ? -0.133 -5.902 -1.153 1.00 90.56 201 ILE A C 1
ATOM 1586 O O . ILE A 1 201 ? -0.656 -6.971 -1.452 1.00 90.56 201 ILE A O 1
ATOM 1590 N N . SER A 1 202 ? 0.639 -5.208 -1.982 1.00 89.50 202 SER A N 1
ATOM 1591 C CA . SER A 1 202 ? 1.034 -5.705 -3.299 1.00 89.50 202 SER A CA 1
ATOM 1592 C C . SER A 1 202 ? 2.508 -6.082 -3.294 1.00 89.50 202 SER A C 1
ATOM 1594 O O . SER A 1 202 ? 3.349 -5.311 -2.821 1.00 89.50 202 SER A O 1
ATOM 1596 N N . ILE A 1 203 ? 2.821 -7.276 -3.801 1.00 87.31 203 ILE A N 1
ATOM 1597 C CA . ILE A 1 203 ? 4.202 -7.734 -3.978 1.00 87.31 203 ILE A CA 1
ATOM 1598 C C . ILE A 1 203 ? 4.614 -7.438 -5.413 1.00 87.31 203 ILE A C 1
ATOM 1600 O O . ILE A 1 203 ? 4.071 -8.026 -6.345 1.00 87.31 203 ILE A O 1
ATOM 1604 N N . ALA A 1 204 ? 5.593 -6.559 -5.598 1.00 85.56 204 ALA A N 1
ATOM 1605 C CA . ALA A 1 204 ? 6.088 -6.226 -6.925 1.00 85.56 204 ALA A CA 1
ATOM 1606 C C . ALA A 1 204 ? 6.648 -7.474 -7.624 1.00 85.56 204 ALA A C 1
ATOM 1608 O O . ALA A 1 204 ? 7.403 -8.234 -7.019 1.00 85.56 204 ALA A O 1
ATOM 1609 N N . ALA A 1 205 ? 6.331 -7.664 -8.905 1.00 81.81 205 ALA A N 1
ATOM 1610 C CA . ALA A 1 205 ? 6.929 -8.737 -9.704 1.00 81.81 205 ALA A CA 1
ATOM 1611 C C . ALA A 1 205 ? 8.427 -8.507 -9.965 1.00 81.81 205 ALA A C 1
ATOM 1613 O O . ALA A 1 205 ? 9.198 -9.455 -10.100 1.00 81.81 205 ALA A O 1
ATOM 1614 N N . TYR A 1 206 ? 8.847 -7.240 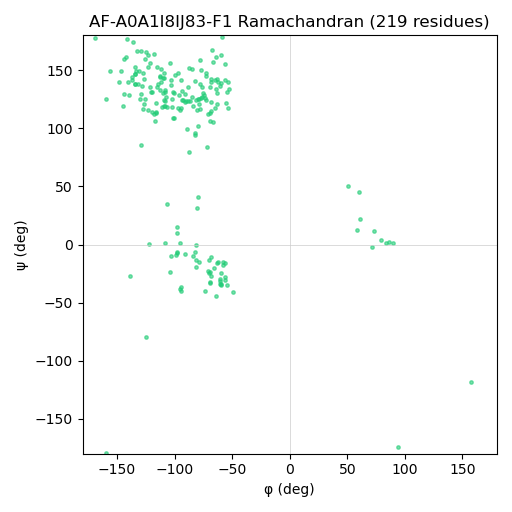-9.969 1.00 81.38 206 TYR A N 1
ATOM 1615 C CA . TYR A 1 206 ? 10.226 -6.826 -10.189 1.00 81.38 206 TYR A CA 1
ATOM 1616 C C . TYR A 1 206 ? 10.761 -6.022 -9.002 1.00 81.38 206 TYR A C 1
ATOM 1618 O O . TYR A 1 206 ? 10.024 -5.358 -8.279 1.00 81.38 206 TYR A O 1
ATOM 1626 N N . ASN A 1 207 ? 12.083 -6.007 -8.831 1.00 77.88 207 ASN A N 1
ATOM 1627 C CA . ASN A 1 207 ? 12.760 -5.182 -7.822 1.00 77.88 207 ASN A CA 1
ATOM 1628 C C . ASN A 1 207 ? 12.937 -3.711 -8.275 1.00 77.88 207 ASN A C 1
ATOM 1630 O O . ASN A 1 207 ? 13.935 -3.068 -7.932 1.00 77.88 207 ASN A O 1
ATOM 1634 N N . TYR A 1 208 ? 12.005 -3.191 -9.079 1.00 80.19 208 TYR A N 1
ATOM 1635 C CA . TYR A 1 208 ? 12.037 -1.846 -9.664 1.00 80.19 208 TYR A CA 1
ATOM 1636 C C . TYR A 1 208 ? 11.150 -0.885 -8.866 1.00 80.19 208 TYR A C 1
ATOM 1638 O O . TYR A 1 208 ? 10.129 -1.295 -8.326 1.00 80.19 208 TYR A O 1
ATOM 1646 N N . GLY A 1 209 ? 11.549 0.386 -8.772 1.00 67.19 209 GLY A N 1
ATOM 1647 C CA . GLY A 1 209 ? 10.866 1.389 -7.949 1.00 67.19 209 GLY A CA 1
ATOM 1648 C C . GLY A 1 209 ? 11.429 1.567 -6.532 1.00 67.19 209 GLY A C 1
ATOM 1649 O O . GLY A 1 209 ? 12.474 1.017 -6.163 1.00 67.19 209 GLY A O 1
ATOM 1650 N N . MET A 1 210 ? 10.738 2.392 -5.742 1.00 61.78 210 MET A N 1
ATOM 1651 C CA . MET A 1 210 ? 11.047 2.649 -4.334 1.00 61.78 210 MET A CA 1
ATOM 1652 C C . MET A 1 210 ? 9.944 2.075 -3.437 1.00 61.78 210 MET A C 1
ATOM 1654 O O . MET A 1 210 ? 8.768 2.196 -3.776 1.00 61.78 210 MET A O 1
ATOM 1658 N N . PRO A 1 211 ? 10.286 1.459 -2.291 1.00 58.03 211 PRO A N 1
ATOM 1659 C CA . PRO A 1 211 ? 9.279 1.027 -1.332 1.00 58.03 211 PRO A CA 1
ATOM 1660 C C . PRO A 1 211 ? 8.510 2.239 -0.794 1.00 58.03 211 PRO A C 1
ATOM 1662 O O . PRO A 1 211 ? 9.098 3.280 -0.493 1.00 58.03 211 PRO A O 1
ATOM 1665 N N . THR A 1 212 ? 7.197 2.098 -0.635 1.00 55.38 212 THR A N 1
ATOM 1666 C CA . THR A 1 212 ? 6.360 3.163 -0.079 1.00 55.38 212 THR A CA 1
ATOM 1667 C C . THR A 1 212 ? 6.689 3.353 1.406 1.00 55.38 212 THR A C 1
ATOM 1669 O O . THR A 1 212 ? 6.435 2.472 2.228 1.00 55.38 212 THR A O 1
ATOM 1672 N N . LEU A 1 213 ? 7.239 4.512 1.779 1.00 53.03 213 LEU A N 1
ATOM 1673 C CA . LEU A 1 213 ? 7.316 4.944 3.178 1.00 53.03 213 LEU A CA 1
ATOM 1674 C C . LEU A 1 213 ? 5.954 5.510 3.575 1.00 53.03 213 LEU A C 1
ATOM 1676 O O . LEU A 1 213 ? 5.605 6.628 3.202 1.00 53.03 213 LEU A O 1
ATOM 1680 N N . GLN A 1 214 ? 5.162 4.730 4.310 1.00 57.72 214 GLN A N 1
ATOM 1681 C CA . GLN A 1 214 ? 3.814 5.144 4.682 1.00 57.72 214 GLN A CA 1
ATOM 1682 C C . GLN A 1 214 ? 3.777 5.661 6.120 1.00 57.72 214 GLN A C 1
ATOM 1684 O O . GLN A 1 214 ? 3.896 4.908 7.089 1.00 57.72 214 GLN A O 1
ATOM 1689 N N . PHE A 1 215 ? 3.597 6.972 6.252 1.00 55.16 215 PHE A N 1
ATOM 1690 C CA . PHE A 1 215 ? 3.264 7.608 7.518 1.00 55.16 215 PHE A CA 1
ATOM 1691 C C . PHE A 1 215 ? 1.744 7.631 7.676 1.00 55.16 215 PHE A C 1
ATOM 1693 O O . PHE A 1 215 ? 1.029 8.147 6.815 1.00 55.16 215 PHE A O 1
ATOM 1700 N N . LEU A 1 216 ? 1.234 7.056 8.766 1.00 57.25 216 LEU A N 1
ATOM 1701 C CA . LEU A 1 216 ? -0.196 7.046 9.047 1.00 57.25 216 LEU A CA 1
ATOM 1702 C C . LEU A 1 216 ? -0.532 8.306 9.840 1.00 57.25 216 LEU A C 1
ATOM 1704 O O . LEU A 1 216 ? -0.323 8.377 11.047 1.00 57.25 216 LEU A O 1
ATOM 1708 N N . PHE A 1 217 ? -1.056 9.319 9.164 1.00 51.31 217 PHE A N 1
ATOM 1709 C CA . PHE A 1 217 ? -1.571 10.499 9.846 1.00 51.31 217 PHE A CA 1
ATOM 1710 C C . PHE A 1 217 ? -2.899 10.149 10.549 1.00 51.31 217 PHE A C 1
ATOM 1712 O O . PHE A 1 217 ? -3.846 9.730 9.877 1.00 51.31 217 PHE A O 1
ATOM 1719 N N . PRO A 1 218 ? -3.063 10.351 11.863 1.00 52.38 218 PRO A N 1
ATOM 1720 C CA . PRO A 1 218 ? -4.322 10.750 12.448 1.00 52.38 218 PRO A CA 1
ATOM 1721 C C . PRO A 1 218 ? -4.510 12.216 12.031 1.00 52.38 218 PRO A C 1
ATOM 1723 O O . PRO A 1 218 ? -4.050 13.124 12.714 1.00 52.38 218 PRO A O 1
ATOM 1726 N N . ARG A 1 219 ? -5.043 12.490 10.833 1.00 49.94 219 ARG A N 1
ATOM 1727 C CA . ARG A 1 219 ? -5.355 13.886 10.509 1.00 49.94 219 ARG A CA 1
ATOM 1728 C C . ARG A 1 219 ? -6.520 14.317 11.390 1.00 49.94 219 ARG A C 1
ATOM 1730 O O . ARG A 1 219 ? -7.642 13.866 11.195 1.00 49.94 219 ARG A O 1
ATOM 1737 N N . PHE A 1 220 ? -6.178 15.139 12.372 1.00 47.16 220 PHE A N 1
ATOM 1738 C CA . PHE A 1 220 ? -7.077 15.946 13.172 1.00 47.16 220 PHE A CA 1
ATOM 1739 C C . PHE A 1 220 ? -7.347 17.225 12.374 1.00 47.16 220 PHE A C 1
ATOM 1741 O O . PHE A 1 220 ? -6.394 17.926 12.029 1.00 47.16 220 PHE A O 1
ATOM 1748 N N . ASN A 1 221 ? -8.610 17.471 12.030 1.00 35.50 221 ASN A N 1
ATOM 1749 C CA . ASN A 1 221 ? -9.090 18.842 11.866 1.00 35.50 221 ASN A CA 1
ATOM 1750 C C . ASN A 1 221 ? -9.501 19.342 13.248 1.00 35.50 221 ASN A C 1
ATOM 1752 O O . ASN A 1 221 ? -10.154 18.543 13.969 1.00 35.50 221 ASN A O 1
#

Radius of gyration: 20.8 Å; Cα contacts (8 Å, |Δi|>4): 466; chains: 1; bounding box: 56×40×65 Å

Nearest PDB structures (foldseek):
  5erp-assembly1_B  TM=5.117E-01  e=4.277E-03  Homo sapiens
  7szo-assembly2_I  TM=4.611E-01  e=2.646E-02  Escherichia coli
  6vg1-assembly1_A  TM=3.128E-01  e=5.682E-02  Xenopus laevis
  6vfr-assembly1_B  TM=2.987E-01  e=3.765E-02  Homo sapiens
  6k73-assembly2_D  TM=2.535E-01  e=3.728E-01  Escherichia coli

InterPro domains:
  IPR000742 EGF-like domain [SM00181] (3-41)
  IPR000742 EGF-like domain [SM00181] (45-89)
  IPR001881 EGF-like calcium-binding domain [SM00179] (4-41)
  IPR001881 EGF-like calcium-binding domain [SM00179] (42-89)
  IPR009030 Growth factor receptor cysteine-rich domain superfamily [SSF57184] (3-99)
  IPR018097 EGF-like calcium-binding, conserved site [PS01187] (42-70)
  IPR049883 NOTCH1, EGF-like calcium-binding domain [PF07645] (42-88)
  IPR050751 Extracellular matrix structural protein [PTHR24034] (4-104)

Organism: NCBI:txid282301

Secondary structure (DSSP, 8-state):
---HHHHGGGSSSEEEEETTEEEEE--TTEEE-TTTSS-EEE--TTSTT-SS-SS-TTSEEEEETTEEEEE---PPTT-EEETTTTEEEPPPPTT-TT--TTTSEEEEEEEEEE-TT--EEEEEEB-TTS-B-SSEEEEEEEE-TT--EEEEEETTEEEEEEPP-TTTGGGTT-EEEEEEEEEEESSSSSEEEEEEEEEEEEE-SSS-S-----EE-----

Mean predicted aligned error: 7.13 Å

pLDDT: mean 84.69, std 10.37, range [35.5, 96.56]

Solvent-accessible surface area (backbone atoms only — not comparable to full-atom values): 12529 Å² total; per-residue (Å²): 131,60,36,35,93,81,51,28,88,71,24,70,71,34,56,42,70,46,98,92,22,53,45,49,43,48,59,83,39,36,42,63,35,77,92,69,57,27,42,40,34,56,49,65,58,62,44,90,83,40,79,75,66,83,40,59,96,77,33,46,61,44,61,34,57,48,43,72,45,65,40,75,77,79,59,58,92,77,37,47,76,38,81,91,74,46,28,25,37,40,72,69,53,92,84,43,84,79,51,46,85,56,44,33,53,34,40,36,65,47,74,46,40,37,39,72,90,58,57,66,47,68,43,38,43,21,41,86,84,70,44,70,44,59,50,26,50,61,45,82,76,47,62,44,94,85,47,54,61,46,78,49,65,46,83,23,34,37,31,42,34,57,48,94,56,98,59,52,77,86,44,40,68,40,75,36,46,35,32,37,39,38,40,24,39,76,97,55,95,64,55,53,28,35,39,34,32,45,34,35,39,29,32,22,73,48,86,62,46,77,70,66,84,56,76,41,64,58,77,66,125

Sequence (221 aa):
RRTCAQFGHTCQAGCQDTPTGFRCTCPRGYFLDEATGRRCQDVDECLATSRPPPCPAFEQCLNTIGSYHCRTIQCPAGYVYDSRQRVCLEPCRPEDRNCNSTNGNSLKFIVINVLPKHNNFTLKIIDARHVNVRNCHYRLLQKSADAPFDIRSSSGRVTIIRTPDPDLAGKLGRMFQMKIKAECYRGGDKPIFRTTFNVYISIAAYNYGMPTLQFLFPRFN